Protein AF-A0A943G2M8-F1 (afdb_monomer)

pLDDT: mean 91.61, std 7.09, range [57.34, 98.44]

Solvent-accessible surface area (backbone atoms only — not comparable to full-atom values): 15478 Å² total; per-residue (Å²): 113,76,95,37,54,74,50,74,50,77,45,89,61,31,35,42,36,34,28,55,33,88,84,60,76,56,51,74,73,77,48,93,62,60,53,42,46,42,37,57,37,97,90,44,91,19,33,35,83,66,39,43,49,50,82,77,56,36,94,87,46,72,38,86,39,35,70,60,56,50,50,52,52,49,41,68,74,52,38,56,53,74,59,52,53,53,41,30,57,67,42,75,48,86,89,56,40,45,42,77,41,83,87,81,59,31,35,32,40,80,89,78,45,75,43,48,68,69,51,68,77,72,55,82,56,56,60,82,74,48,68,90,56,53,67,69,58,52,44,48,50,36,59,76,57,19,82,60,42,44,60,44,80,48,72,41,72,50,97,49,94,82,44,64,48,59,34,42,36,37,36,39,53,67,47,34,39,74,64,75,39,84,73,65,91,60,42,70,67,53,49,55,56,51,45,60,58,52,48,50,44,45,34,28,50,78,65,53,52,20,25,25,40,42,34,27,33,65,43,79,48,72,51,78,60,92,50,91,91,50,77,69,43,80,47,77,49,76,42,80,76,50,70,54,68,76,36,73,58,54,72,68,60,51,51,52,51,50,31,62,76,70,70,59,65,131

Foldseek 3Di:
DVVFWPDWDDFPQKIKTKGQDPPAAFCLQPPLALWFWWFDDLVAQWTDQSGRVCVQQNPPDGGRDHLLRSLLSCCVVQFDQVVVLVCQCVCVDPLFHWDADPVVCWIDTNVPDTHHPVCSVVDRCSCVSCVPPDPVVSQVCCCVGRPQKHKDKDWAAEPDPSRIIIIMIMHGNVSNCVRPHVDDPPSNVVSVVSVVVSVLLSNCNSRSVWMKMWMWGKDKDWADDPDPVDDIDIDIDIHTDDIDTGHSDDPVVVVVVVCVVVVGDD

Structure (mmCIF, N/CA/C/O backbone):
data_AF-A0A943G2M8-F1
#
_entry.id   AF-A0A943G2M8-F1
#
loop_
_atom_site.group_PDB
_atom_site.id
_atom_site.type_symbol
_atom_site.label_atom_id
_atom_site.label_alt_id
_atom_site.label_comp_id
_atom_site.label_asym_id
_atom_site.label_entity_id
_atom_site.label_seq_id
_atom_site.pdbx_PDB_ins_code
_atom_site.Cartn_x
_atom_site.Cartn_y
_atom_site.Cartn_z
_atom_site.occupancy
_atom_site.B_iso_or_equiv
_atom_site.auth_seq_id
_atom_site.auth_comp_id
_atom_site.auth_asym_id
_atom_site.auth_atom_id
_atom_site.pdbx_PDB_model_num
ATOM 1 N N . MET A 1 1 ? -16.604 -14.404 22.488 1.00 59.00 1 MET A N 1
ATOM 2 C CA . MET A 1 1 ? -16.476 -12.937 22.628 1.00 59.00 1 MET A CA 1
ATOM 3 C C . MET A 1 1 ? -15.426 -12.595 23.682 1.00 59.00 1 MET A C 1
ATOM 5 O O . MET A 1 1 ? -14.579 -11.769 23.391 1.00 59.00 1 MET A O 1
ATOM 9 N N . GLU A 1 2 ? -15.402 -13.269 24.843 1.00 65.44 2 GLU A N 1
ATOM 10 C CA . GLU A 1 2 ? -14.334 -13.090 25.852 1.00 65.44 2 GLU A CA 1
ATOM 11 C C . GLU A 1 2 ? -12.919 -13.375 25.321 1.00 65.44 2 GLU A C 1
ATOM 13 O O . GLU A 1 2 ? -12.017 -12.600 25.608 1.00 65.44 2 GLU A O 1
ATOM 18 N N . ASP A 1 3 ? -12.737 -14.380 24.454 1.00 75.00 3 ASP A N 1
ATOM 19 C CA . ASP A 1 3 ? -11.420 -14.728 23.877 1.00 75.00 3 ASP A CA 1
ATOM 20 C C . ASP A 1 3 ? -10.794 -13.644 22.976 1.00 75.00 3 ASP A C 1
ATOM 22 O O . ASP A 1 3 ? -9.655 -13.785 22.542 1.00 75.00 3 ASP A O 1
ATOM 26 N N . ARG A 1 4 ? -11.537 -12.576 22.657 1.00 87.19 4 ARG A N 1
ATOM 27 C CA . ARG A 1 4 ? -11.079 -11.447 21.827 1.00 87.19 4 ARG A CA 1
ATOM 28 C C . ARG A 1 4 ? -10.995 -10.138 22.604 1.00 87.19 4 ARG A C 1
ATOM 30 O O . ARG A 1 4 ? -10.736 -9.102 22.003 1.00 87.19 4 ARG A O 1
ATOM 37 N N . LEU A 1 5 ? -11.282 -10.162 23.905 1.00 94.81 5 LEU A N 1
ATOM 38 C CA . LEU A 1 5 ? -11.251 -8.975 24.747 1.00 94.81 5 LEU A CA 1
ATOM 39 C C . LEU A 1 5 ? -9.801 -8.513 24.913 1.00 94.81 5 LEU A C 1
ATOM 41 O O . LEU A 1 5 ? -8.971 -9.240 25.451 1.00 94.81 5 LEU A O 1
ATOM 45 N N . ILE A 1 6 ? -9.524 -7.288 24.482 1.00 94.56 6 ILE A N 1
ATOM 46 C CA . ILE A 1 6 ? -8.224 -6.636 24.641 1.00 94.56 6 ILE A CA 1
ATOM 47 C C . ILE A 1 6 ? -8.142 -6.021 26.035 1.00 94.56 6 ILE A C 1
ATOM 49 O O . ILE A 1 6 ? -7.222 -6.292 26.802 1.00 94.56 6 ILE A O 1
ATOM 53 N N . THR A 1 7 ? -9.119 -5.178 26.378 1.00 96.81 7 THR A N 1
ATOM 54 C CA . THR A 1 7 ? -9.129 -4.463 27.656 1.00 96.81 7 THR A CA 1
ATOM 55 C C . THR A 1 7 ? -10.535 -4.060 28.080 1.00 96.81 7 THR A C 1
ATOM 57 O O . THR A 1 7 ? -11.499 -4.118 27.315 1.00 96.81 7 THR A O 1
ATOM 60 N N . THR A 1 8 ? -10.655 -3.654 29.339 1.00 96.75 8 THR A N 1
ATOM 61 C CA . THR A 1 8 ? -11.875 -3.123 29.937 1.00 96.75 8 THR A CA 1
ATOM 62 C C . THR A 1 8 ? -11.531 -1.906 30.792 1.00 96.75 8 THR A C 1
ATOM 64 O O . THR A 1 8 ? -10.714 -2.010 31.705 1.00 96.75 8 THR A O 1
ATOM 67 N N . LYS A 1 9 ? -12.174 -0.763 30.528 1.00 95.88 9 LYS A N 1
ATOM 68 C CA . LYS A 1 9 ? -12.037 0.478 31.307 1.00 95.88 9 LYS A CA 1
ATOM 69 C C . LYS A 1 9 ? -13.379 0.851 31.929 1.00 95.88 9 LYS A C 1
ATOM 71 O O . LYS A 1 9 ? -14.349 1.099 31.218 1.00 95.88 9 LYS A O 1
ATOM 76 N N . GLU A 1 10 ? -13.439 0.912 33.254 1.00 95.25 10 GLU A N 1
ATOM 77 C CA . GLU A 1 10 ? -14.607 1.424 33.978 1.00 95.25 10 GLU A CA 1
ATOM 78 C C . GLU A 1 10 ? -14.484 2.937 34.195 1.00 95.25 10 GLU A C 1
ATOM 80 O O . GLU A 1 10 ? -13.421 3.435 34.563 1.00 95.25 10 GLU A O 1
ATOM 85 N N . VAL A 1 11 ? -15.575 3.669 33.955 1.00 93.19 11 VAL A N 1
ATOM 86 C CA . VAL A 1 11 ? -15.667 5.129 34.102 1.00 93.19 11 VAL A CA 1
ATOM 87 C C . VAL A 1 11 ? -17.012 5.475 34.749 1.00 93.19 11 VAL A C 1
ATOM 89 O O . VAL A 1 11 ? -18.058 5.543 34.097 1.00 93.19 11 VAL A O 1
ATOM 92 N N . GLY A 1 12 ? -17.004 5.657 36.071 1.00 91.06 12 GLY A N 1
ATOM 93 C CA . GLY A 1 12 ? -18.214 5.894 36.861 1.00 91.06 12 GLY A CA 1
ATOM 94 C C . GLY A 1 12 ? -19.218 4.738 36.755 1.00 91.06 12 GLY A C 1
ATOM 95 O O . GLY A 1 12 ? -18.939 3.622 37.177 1.00 91.06 12 GLY A O 1
ATOM 96 N N . ASN A 1 13 ? -20.399 5.011 36.190 1.00 93.94 13 ASN A N 1
ATOM 97 C CA . ASN A 1 13 ? -21.442 4.001 35.947 1.00 93.94 13 ASN A CA 1
ATOM 98 C C . ASN A 1 13 ? -21.356 3.369 34.552 1.00 93.94 13 ASN A C 1
ATOM 100 O O . ASN A 1 13 ? -22.319 2.742 34.117 1.00 93.94 13 ASN A O 1
ATOM 104 N N . TYR A 1 14 ? -20.252 3.566 33.838 1.00 96.00 14 TYR A N 1
ATOM 105 C CA . TYR A 1 14 ? -20.030 3.008 32.512 1.00 96.00 14 TYR A CA 1
ATOM 106 C C . TYR A 1 14 ? -18.821 2.087 32.506 1.00 96.00 14 TYR A C 1
ATOM 108 O O . TYR A 1 14 ? -17.917 2.213 33.332 1.00 96.00 14 TYR A O 1
ATOM 116 N N . ARG A 1 15 ? -18.802 1.179 31.538 1.00 96.06 15 ARG A N 1
ATOM 117 C CA . ARG A 1 15 ? -17.677 0.299 31.265 1.00 96.06 15 ARG A CA 1
ATOM 118 C C . ARG A 1 15 ? -17.491 0.175 29.763 1.00 96.06 15 ARG A C 1
ATOM 120 O O . ARG A 1 15 ? -18.428 -0.164 29.051 1.00 96.06 15 ARG A O 1
ATOM 127 N N . ILE A 1 16 ? -16.285 0.462 29.301 1.00 97.44 16 ILE A N 1
ATOM 128 C CA . ILE A 1 16 ? -15.865 0.315 27.912 1.00 97.44 16 ILE A CA 1
ATOM 129 C C . ILE A 1 16 ? -15.106 -1.001 27.814 1.00 97.44 16 ILE A C 1
ATOM 131 O O . ILE A 1 16 ? -14.137 -1.204 28.545 1.00 97.44 16 ILE A O 1
ATOM 135 N N . LYS A 1 17 ? -15.525 -1.883 26.915 1.00 97.62 17 LYS A N 1
ATOM 136 C CA . LYS A 1 17 ? -14.791 -3.098 26.555 1.00 97.62 17 LYS A CA 1
ATOM 137 C C . LYS A 1 17 ? -14.286 -2.963 25.130 1.00 97.62 17 LYS A C 1
ATOM 139 O O . LYS A 1 17 ? -15.075 -2.622 2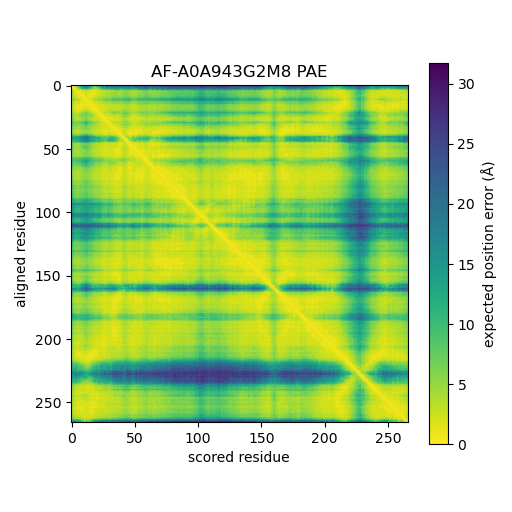4.254 1.00 97.62 17 LYS A O 1
ATOM 144 N N . ILE A 1 18 ? -13.003 -3.235 24.912 1.00 97.75 18 ILE A N 1
ATOM 145 C CA . ILE A 1 18 ? -12.376 -3.207 23.586 1.00 97.75 18 ILE A CA 1
ATOM 146 C C . ILE A 1 18 ? -12.058 -4.637 23.161 1.00 97.75 18 ILE A C 1
ATOM 148 O O . ILE A 1 18 ? -11.539 -5.417 23.961 1.00 97.75 18 ILE A O 1
ATOM 152 N N . TYR A 1 19 ? -12.353 -4.968 21.910 1.00 96.44 19 TYR A N 1
ATOM 153 C CA . TYR A 1 19 ? -12.197 -6.297 21.331 1.00 96.44 19 TYR A CA 1
ATOM 154 C C . TYR A 1 19 ? -11.413 -6.237 20.023 1.00 96.44 19 TYR A C 1
ATOM 156 O O . TYR A 1 19 ? -11.516 -5.247 19.304 1.00 96.44 19 TYR A O 1
ATOM 164 N N . TYR A 1 20 ? -10.706 -7.317 19.684 1.00 94.75 20 TYR A N 1
ATOM 165 C CA . TYR A 1 20 ? -10.225 -7.532 18.318 1.00 94.75 20 TYR A CA 1
ATOM 166 C C . TYR A 1 20 ? -11.398 -7.796 17.370 1.00 94.75 20 TYR A C 1
ATOM 168 O O . TYR A 1 20 ? -12.260 -8.642 17.648 1.00 94.75 20 TYR A O 1
ATOM 176 N N . ASP A 1 21 ? -11.386 -7.107 16.238 1.00 93.12 21 ASP A N 1
ATOM 177 C CA . ASP A 1 21 ? -12.331 -7.262 15.145 1.00 93.12 21 ASP A CA 1
ATOM 178 C C . ASP A 1 21 ? -11.739 -8.140 14.037 1.00 93.12 21 ASP A C 1
ATOM 180 O O . ASP A 1 21 ? -10.891 -7.726 13.245 1.00 93.12 21 ASP A O 1
ATOM 184 N N . THR A 1 22 ? -12.195 -9.390 13.995 1.00 87.00 22 THR A N 1
ATOM 185 C CA . THR A 1 22 ? -11.713 -10.385 13.028 1.00 87.00 22 THR A CA 1
ATOM 186 C C . THR A 1 22 ? -12.454 -10.360 11.704 1.00 87.00 22 THR A C 1
ATOM 188 O O . THR A 1 22 ? -12.049 -11.073 10.790 1.00 87.00 22 THR A O 1
ATOM 191 N N . ASP A 1 23 ? -13.561 -9.624 11.628 1.00 88.81 23 ASP A N 1
ATOM 192 C CA . ASP A 1 23 ? -14.459 -9.639 10.473 1.00 88.81 23 ASP A CA 1
ATOM 193 C C . ASP A 1 23 ? -14.335 -8.330 9.669 1.00 88.81 23 ASP A C 1
ATOM 195 O O . ASP A 1 23 ? -15.129 -8.070 8.763 1.00 88.81 23 ASP A O 1
ATOM 199 N N . SER A 1 24 ? -13.303 -7.539 9.984 1.00 90.25 24 SER A N 1
ATOM 200 C CA . SER A 1 24 ? -12.987 -6.265 9.351 1.00 90.25 24 SER A CA 1
ATOM 201 C C . SER A 1 24 ? -12.534 -6.411 7.899 1.00 90.25 24 SER A C 1
ATOM 203 O O . SER A 1 24 ? -11.855 -7.365 7.495 1.00 90.25 24 SER A O 1
ATOM 205 N N . ILE A 1 25 ? -12.904 -5.425 7.084 1.00 90.81 25 ILE A N 1
ATOM 206 C CA . ILE A 1 25 ? -12.633 -5.417 5.641 1.00 90.81 25 ILE A CA 1
ATOM 207 C C . ILE A 1 25 ? -11.250 -4.810 5.369 1.00 90.81 25 ILE A C 1
ATOM 209 O O . ILE A 1 25 ? -10.781 -3.932 6.089 1.00 90.81 25 ILE A O 1
ATOM 213 N N . CYS A 1 26 ? -10.567 -5.251 4.312 1.00 92.56 26 CYS A N 1
ATOM 214 C CA . CYS A 1 26 ? -9.305 -4.630 3.923 1.00 92.56 26 CYS A CA 1
ATOM 215 C C . CYS A 1 26 ? -9.523 -3.145 3.547 1.00 92.56 26 CYS A C 1
ATOM 217 O O . CYS A 1 26 ? -10.427 -2.849 2.752 1.00 92.56 26 CYS A O 1
ATOM 219 N N . PRO A 1 27 ? -8.693 -2.200 4.036 1.00 93.44 27 PRO A N 1
ATOM 220 C CA . PRO A 1 27 ? -8.793 -0.793 3.642 1.00 93.44 27 PRO A CA 1
ATOM 221 C C . PRO A 1 27 ? -8.711 -0.587 2.123 1.00 93.44 27 PRO A C 1
ATOM 223 O O . PRO A 1 27 ? -9.463 0.210 1.573 1.00 93.44 27 PRO A O 1
ATOM 226 N N . CYS A 1 28 ? -7.892 -1.373 1.414 1.00 93.38 28 CYS A N 1
ATOM 227 C CA . CYS A 1 28 ? -7.793 -1.318 -0.051 1.00 93.38 28 CYS A CA 1
ATOM 228 C C . CYS A 1 28 ? -9.113 -1.643 -0.778 1.00 93.38 28 CYS A C 1
ATOM 230 O O . CYS A 1 28 ? -9.313 -1.198 -1.904 1.00 93.38 28 CYS A O 1
ATOM 232 N N . GLU A 1 29 ? -10.028 -2.398 -0.162 1.00 91.25 29 GLU A N 1
ATOM 233 C CA . GLU A 1 29 ? -11.308 -2.763 -0.788 1.00 91.25 29 GLU A CA 1
ATOM 234 C C . GLU A 1 29 ? -12.446 -1.790 -0.468 1.00 91.25 29 GLU A C 1
ATOM 236 O O . GLU A 1 29 ? -13.428 -1.725 -1.211 1.00 91.25 29 GLU A O 1
ATOM 241 N N . SER A 1 30 ? -12.347 -1.067 0.648 1.00 88.12 30 SER A N 1
ATOM 242 C CA . SER A 1 30 ? -13.476 -0.324 1.218 1.00 88.12 30 SER A CA 1
ATOM 243 C C . SER A 1 30 ? -13.226 1.170 1.403 1.00 88.12 30 SER A C 1
ATOM 245 O O . SER A 1 30 ? -14.190 1.908 1.615 1.00 88.12 30 SER A O 1
ATOM 247 N N . TRP A 1 31 ? -11.975 1.631 1.342 1.00 91.81 31 TRP A N 1
ATOM 248 C CA . TRP A 1 31 ? -11.609 3.024 1.591 1.00 91.81 31 TRP A CA 1
ATOM 249 C C . TRP A 1 31 ? -11.143 3.725 0.312 1.00 91.81 31 TRP A C 1
ATOM 251 O O . TRP A 1 31 ? -10.582 3.117 -0.601 1.00 91.81 31 TRP A O 1
ATOM 261 N N . ASP A 1 32 ? -11.336 5.043 0.266 1.00 92.00 32 ASP A N 1
ATOM 262 C CA . ASP A 1 32 ? -10.870 5.906 -0.822 1.00 92.00 32 ASP A CA 1
ATOM 263 C C . ASP A 1 32 ? -9.367 6.218 -0.677 1.00 92.00 32 ASP A C 1
ATOM 265 O O . ASP A 1 32 ? -8.964 7.361 -0.458 1.00 92.00 32 ASP A O 1
ATOM 269 N N . MET A 1 33 ? -8.528 5.185 -0.797 1.00 95.25 33 MET A N 1
ATOM 270 C CA . MET A 1 33 ? -7.071 5.293 -0.658 1.00 95.25 33 MET A CA 1
ATOM 271 C C . MET A 1 33 ? -6.468 6.167 -1.772 1.00 95.25 33 MET A C 1
ATOM 273 O O . MET A 1 33 ? -6.768 6.007 -2.962 1.00 95.25 33 MET A O 1
ATOM 277 N N . ALA A 1 34 ? -5.580 7.087 -1.412 1.00 96.62 34 ALA A N 1
ATOM 278 C CA . ALA A 1 34 ? -4.879 7.981 -2.321 1.00 96.62 34 ALA A CA 1
ATOM 279 C C . ALA A 1 34 ? -3.927 7.217 -3.249 1.00 96.62 34 ALA A C 1
ATOM 281 O O . ALA A 1 34 ? -3.867 7.504 -4.453 1.00 96.62 34 ALA A O 1
ATOM 282 N N . ALA A 1 35 ? -3.198 6.236 -2.718 1.00 97.62 35 ALA A N 1
ATOM 283 C CA . ALA A 1 35 ? -2.330 5.360 -3.493 1.00 97.62 35 ALA A CA 1
ATOM 284 C C . ALA A 1 35 ? -2.970 3.989 -3.754 1.00 97.62 35 ALA A C 1
ATOM 286 O O . ALA A 1 35 ? -4.041 3.668 -3.247 1.00 97.62 35 ALA A O 1
ATOM 287 N N . CYS A 1 36 ? -2.308 3.212 -4.605 1.00 97.94 36 CYS A N 1
ATOM 288 C CA . CYS A 1 36 ? -2.578 1.803 -4.837 1.00 97.94 36 CYS A CA 1
ATOM 289 C C . CYS A 1 36 ? -1.492 0.979 -4.144 1.00 97.94 36 CYS A C 1
ATOM 291 O O . CYS A 1 36 ? -0.306 1.302 -4.253 1.00 97.94 36 CYS A O 1
ATOM 293 N N . PHE A 1 37 ? -1.880 -0.109 -3.494 1.00 97.94 37 PHE A N 1
ATOM 294 C CA . PHE A 1 37 ? -1.013 -0.961 -2.696 1.00 97.94 37 PHE A CA 1
ATOM 295 C C . PHE A 1 37 ? -1.001 -2.374 -3.251 1.00 97.94 37 PHE A C 1
ATOM 297 O O . PHE A 1 37 ? -2.043 -2.990 -3.466 1.00 97.94 37 PHE A O 1
ATOM 304 N N . LEU A 1 38 ? 0.198 -2.907 -3.455 1.00 96.94 38 LEU A N 1
ATOM 305 C CA . LEU A 1 38 ? 0.430 -4.274 -3.896 1.00 96.94 38 LEU A CA 1
ATOM 306 C C . LEU A 1 38 ? 1.354 -4.964 -2.901 1.00 96.94 38 LEU A C 1
ATOM 308 O O . LEU A 1 38 ? 2.380 -4.405 -2.517 1.00 96.94 38 LEU A O 1
ATOM 312 N N . TRP A 1 39 ? 1.015 -6.186 -2.509 1.00 95.19 39 TRP A N 1
ATOM 313 C CA . TRP A 1 39 ? 1.876 -7.043 -1.701 1.00 95.19 39 TRP A CA 1
ATOM 314 C C . TRP A 1 39 ? 1.594 -8.508 -2.013 1.00 95.19 39 TRP A C 1
ATOM 316 O O . TRP A 1 39 ? 0.507 -8.865 -2.475 1.00 95.19 39 TRP A O 1
ATOM 326 N N . GLU A 1 40 ? 2.597 -9.352 -1.798 1.00 91.81 40 GLU A N 1
ATOM 327 C CA . GLU A 1 40 ? 2.487 -10.784 -2.068 1.00 91.81 40 GLU A CA 1
ATOM 328 C C . GLU A 1 40 ? 1.874 -11.535 -0.891 1.00 91.81 40 GLU A C 1
ATOM 330 O O . GLU A 1 40 ? 1.891 -11.104 0.266 1.00 91.81 40 GLU A O 1
ATOM 335 N N . CYS A 1 41 ? 1.324 -12.702 -1.202 1.00 77.94 41 CYS A N 1
ATOM 336 C CA . CYS A 1 41 ? 0.943 -13.672 -0.200 1.00 77.94 41 CYS A CA 1
ATOM 337 C C . CYS A 1 41 ? 2.201 -14.265 0.444 1.00 77.94 41 CYS A C 1
ATOM 339 O O . CYS A 1 41 ? 3.079 -14.766 -0.248 1.00 77.94 41 CYS A O 1
ATOM 341 N N . ILE A 1 42 ? 2.268 -14.280 1.778 1.00 71.75 42 ILE A N 1
ATOM 342 C CA . ILE A 1 42 ? 3.432 -14.794 2.526 1.00 71.75 42 ILE A CA 1
ATOM 343 C C . ILE A 1 42 ? 3.797 -16.230 2.097 1.00 71.75 42 ILE A C 1
ATOM 345 O O . ILE A 1 42 ? 4.965 -16.609 2.083 1.00 71.75 42 ILE A O 1
ATOM 349 N N . TYR A 1 43 ? 2.799 -17.026 1.701 1.00 72.69 43 TYR A N 1
ATOM 350 C CA . TYR A 1 43 ? 2.966 -18.443 1.374 1.00 72.69 43 TYR A CA 1
ATOM 351 C C . TYR A 1 43 ? 2.969 -18.756 -0.126 1.00 72.69 43 TYR A C 1
ATOM 353 O O . TYR A 1 43 ? 3.157 -19.915 -0.497 1.00 72.69 43 TYR A O 1
ATOM 361 N N . LEU A 1 44 ? 2.725 -17.770 -0.995 1.00 78.94 44 LEU A N 1
ATOM 362 C CA . LEU A 1 44 ? 2.629 -17.974 -2.440 1.00 78.94 44 LEU A CA 1
ATOM 363 C C . LEU A 1 44 ? 3.235 -16.776 -3.180 1.00 78.94 44 LEU A C 1
ATOM 365 O O . LEU A 1 44 ? 2.859 -15.651 -2.869 1.00 78.94 44 LEU A O 1
ATOM 369 N N . PRO A 1 45 ? 4.081 -16.987 -4.206 1.00 80.56 45 PRO A N 1
ATOM 370 C CA . PRO A 1 45 ? 4.702 -15.910 -4.982 1.00 80.56 45 PRO A CA 1
ATOM 371 C C . PRO A 1 45 ? 3.691 -15.278 -5.955 1.00 80.56 45 PRO A C 1
ATOM 373 O O . PRO A 1 45 ? 3.812 -15.386 -7.173 1.00 80.56 45 PRO A O 1
ATOM 376 N N . ARG A 1 46 ? 2.621 -14.706 -5.404 1.00 91.75 46 ARG A N 1
ATOM 377 C CA . ARG A 1 46 ? 1.545 -14.026 -6.116 1.00 91.75 46 ARG A CA 1
ATOM 378 C C . ARG A 1 46 ? 0.976 -12.905 -5.254 1.00 91.75 46 ARG A C 1
ATOM 380 O O . ARG A 1 46 ? 1.025 -12.991 -4.025 1.00 91.75 46 ARG A O 1
ATOM 387 N N . LEU A 1 47 ? 0.400 -11.898 -5.892 1.00 94.38 47 LEU A N 1
ATOM 388 C CA . LEU A 1 47 ? -0.271 -10.788 -5.233 1.00 94.38 47 LEU A CA 1
ATOM 389 C C . LEU A 1 47 ? -1.469 -11.264 -4.403 1.00 94.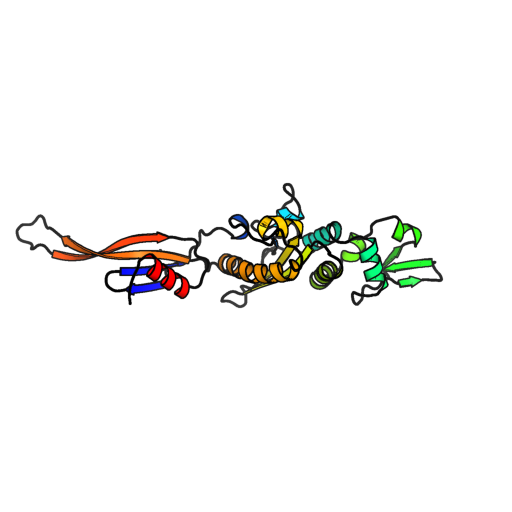38 47 LEU A C 1
ATOM 391 O O . LEU A 1 47 ? -2.091 -12.293 -4.675 1.00 94.38 47 LEU A O 1
ATOM 395 N N . GLN A 1 48 ? -1.775 -10.505 -3.359 1.00 92.81 48 GLN A N 1
ATOM 396 C CA . GLN A 1 48 ? -2.936 -10.743 -2.510 1.00 92.81 48 GLN A CA 1
ATOM 397 C C . GLN A 1 48 ? -4.232 -10.371 -3.228 1.00 92.81 48 GLN A C 1
ATOM 399 O O . GLN A 1 48 ? -4.293 -9.391 -3.965 1.00 92.81 48 GLN A O 1
ATOM 404 N N . ASP A 1 49 ? -5.292 -11.145 -2.997 1.00 91.56 49 ASP A N 1
ATOM 405 C CA . ASP A 1 49 ? -6.562 -10.964 -3.716 1.00 91.56 49 ASP A CA 1
ATOM 406 C C . ASP A 1 49 ? -7.219 -9.606 -3.426 1.00 91.56 49 ASP A C 1
ATOM 408 O O . ASP A 1 49 ? -7.865 -9.041 -4.312 1.00 91.56 49 ASP A O 1
ATOM 412 N N . VAL A 1 50 ? -7.004 -9.089 -2.213 1.00 92.75 50 VAL A N 1
ATOM 413 C CA . VAL A 1 50 ? -7.575 -7.840 -1.682 1.00 92.75 50 VAL A CA 1
ATOM 414 C C . VAL A 1 50 ? -6.738 -6.591 -1.993 1.00 92.75 50 VAL A C 1
ATOM 416 O O . VAL A 1 50 ? -7.132 -5.488 -1.628 1.00 92.75 50 VAL A O 1
ATOM 419 N N . CYS A 1 51 ? -5.569 -6.740 -2.628 1.00 94.12 51 CYS A N 1
ATOM 420 C CA . CYS A 1 51 ? -4.715 -5.606 -2.987 1.00 94.12 51 CYS A CA 1
ATOM 421 C C . CYS A 1 51 ? -5.147 -4.959 -4.318 1.00 94.12 51 CYS A C 1
ATOM 423 O O . CYS A 1 51 ? -5.964 -5.497 -5.067 1.00 94.12 51 CYS A O 1
ATOM 425 N N . ASP A 1 52 ? -4.526 -3.838 -4.687 1.00 96.25 52 ASP A N 1
ATOM 426 C CA . ASP A 1 52 ? -4.901 -3.030 -5.858 1.00 96.25 52 ASP A CA 1
ATOM 427 C C . ASP A 1 52 ? -4.390 -3.582 -7.206 1.00 96.25 52 ASP A C 1
ATOM 429 O O . ASP A 1 52 ? -4.132 -2.833 -8.150 1.00 96.25 52 ASP A O 1
ATOM 433 N N . TRP A 1 53 ? -4.231 -4.903 -7.351 1.00 96.06 53 TRP A N 1
ATOM 434 C CA . TRP A 1 53 ? -3.662 -5.518 -8.565 1.00 96.06 53 TRP A CA 1
ATOM 435 C C . TRP A 1 53 ? -4.463 -5.175 -9.834 1.00 96.06 53 TRP A C 1
ATOM 437 O O . TRP A 1 53 ? -3.906 -5.101 -10.933 1.00 96.06 53 TRP A O 1
ATOM 447 N N . ARG A 1 54 ? -5.766 -4.897 -9.695 1.00 95.62 54 ARG A N 1
ATOM 448 C CA . ARG A 1 54 ? -6.652 -4.471 -10.793 1.00 95.62 54 ARG A CA 1
ATOM 449 C C . ARG A 1 54 ? -6.238 -3.145 -11.419 1.00 95.62 54 ARG A C 1
ATOM 451 O O . ARG A 1 54 ? -6.513 -2.938 -12.597 1.00 95.62 54 ARG A O 1
ATOM 458 N N . GLU A 1 55 ? -5.577 -2.276 -10.664 1.00 95.88 55 GLU A N 1
ATOM 459 C CA . GLU A 1 55 ? -5.090 -0.987 -11.162 1.00 95.88 55 GLU A CA 1
ATOM 460 C C . GLU A 1 55 ? -3.895 -1.163 -12.115 1.00 95.88 55 GLU A C 1
ATOM 462 O O . GLU A 1 55 ? -3.619 -0.274 -12.912 1.00 95.88 55 GLU A O 1
ATOM 467 N N . VAL A 1 56 ? -3.225 -2.32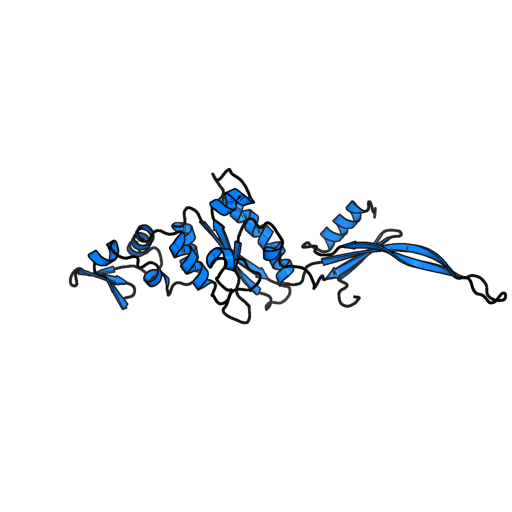4 -12.086 1.00 97.00 56 VAL A N 1
ATOM 468 C CA . VAL A 1 56 ? -2.088 -2.655 -12.964 1.00 97.00 56 VAL A CA 1
ATOM 469 C C . VAL A 1 56 ? -2.489 -3.610 -14.091 1.00 97.00 56 VAL A C 1
ATOM 471 O O . VAL A 1 56 ? -2.129 -3.415 -15.252 1.00 97.00 56 VAL A O 1
ATOM 474 N N . PHE A 1 57 ? -3.255 -4.655 -13.769 1.00 96.50 57 PHE A N 1
ATOM 475 C CA . PHE A 1 57 ? -3.617 -5.713 -14.724 1.00 96.50 57 PHE A CA 1
ATOM 476 C C . PHE A 1 57 ? -5.018 -5.540 -15.328 1.00 96.50 57 PHE A C 1
ATOM 478 O O . PHE A 1 57 ? -5.432 -6.301 -16.206 1.00 96.50 57 PHE A O 1
ATOM 485 N N . GLY A 1 58 ? -5.746 -4.510 -14.898 1.00 93.62 58 GLY A N 1
ATOM 486 C CA . GLY A 1 58 ? -7.073 -4.171 -15.388 1.00 93.62 58 GLY A CA 1
ATOM 487 C C . GLY A 1 58 ? -8.184 -5.080 -14.859 1.00 93.62 58 GLY A C 1
ATOM 488 O O . GLY A 1 58 ? -7.974 -6.079 -14.174 1.00 93.62 58 GLY A O 1
ATOM 489 N N . LYS A 1 59 ? -9.421 -4.739 -15.239 1.00 90.25 59 LYS A N 1
ATOM 490 C CA . LYS A 1 59 ? -10.657 -5.402 -14.781 1.00 90.25 59 LYS A CA 1
ATOM 491 C C . LYS A 1 59 ? -10.705 -6.915 -15.045 1.00 90.25 59 LYS A C 1
ATOM 493 O O . LYS A 1 59 ? -11.382 -7.630 -14.313 1.00 90.25 59 LYS A O 1
ATOM 498 N N . TYR A 1 60 ? -10.057 -7.375 -16.114 1.00 89.25 60 TYR A N 1
ATOM 499 C CA . TYR A 1 60 ? -10.048 -8.784 -16.528 1.00 89.25 60 TYR A CA 1
ATOM 500 C C . TYR A 1 60 ? -8.750 -9.513 -16.158 1.00 89.25 60 TYR A C 1
ATOM 502 O O . TYR A 1 60 ? -8.575 -10.658 -16.571 1.00 89.25 60 TYR A O 1
ATOM 510 N N . GLY A 1 61 ? -7.844 -8.853 -15.430 1.00 89.94 61 GLY A N 1
ATOM 511 C CA . GLY A 1 61 ? -6.666 -9.493 -14.856 1.00 89.94 61 GLY A CA 1
ATOM 512 C C . GLY A 1 61 ? -7.016 -10.362 -13.648 1.00 89.94 61 GLY A C 1
ATOM 513 O O . GLY A 1 61 ? -8.186 -10.514 -13.282 1.00 89.94 61 GLY A O 1
ATOM 514 N N . ASP A 1 62 ? -5.986 -10.894 -12.998 1.00 92.00 62 ASP A N 1
ATOM 515 C CA . ASP A 1 62 ? -6.108 -11.598 -11.724 1.00 92.00 62 ASP A CA 1
ATOM 516 C C . ASP A 1 62 ? -4.889 -11.351 -10.819 1.00 92.00 62 ASP A C 1
ATOM 518 O O . ASP A 1 62 ? -3.950 -10.652 -11.193 1.00 92.00 62 ASP A O 1
ATOM 522 N N . SER A 1 63 ? -4.923 -11.897 -9.605 1.00 91.19 63 SER A N 1
ATOM 523 C CA . SER A 1 63 ? -3.882 -11.756 -8.582 1.00 91.19 63 SER A CA 1
ATOM 524 C C . SER A 1 63 ? -2.709 -12.734 -8.745 1.00 91.19 63 SER A C 1
ATOM 526 O O . SER A 1 63 ? -1.782 -12.719 -7.940 1.00 91.19 63 SER A O 1
ATOM 528 N N . ARG A 1 64 ? -2.689 -13.600 -9.772 1.00 93.44 64 ARG A N 1
ATOM 529 C CA . ARG A 1 64 ? -1.658 -14.647 -9.970 1.00 93.44 64 ARG A CA 1
ATOM 530 C C . ARG A 1 64 ? -0.354 -14.115 -10.576 1.00 93.44 64 ARG A C 1
ATOM 532 O O . ARG A 1 64 ? 0.406 -14.881 -11.163 1.00 93.44 64 ARG A O 1
ATOM 539 N N . HIS A 1 65 ? -0.110 -12.824 -10.420 1.00 94.12 65 HIS A N 1
ATOM 540 C CA . HIS A 1 65 ? 1.113 -12.129 -10.797 1.00 94.12 65 HIS A CA 1
ATOM 541 C C . HIS A 1 65 ? 1.969 -11.877 -9.561 1.00 94.12 65 HIS A C 1
ATOM 543 O O . HIS A 1 65 ? 1.437 -11.782 -8.461 1.00 94.12 65 HIS A O 1
ATOM 549 N N . SER A 1 66 ? 3.277 -11.762 -9.735 1.00 94.50 66 SER A N 1
ATOM 550 C CA . SER A 1 66 ? 4.209 -11.333 -8.688 1.00 94.50 66 SER A CA 1
ATOM 551 C C . SER A 1 66 ? 4.277 -9.804 -8.575 1.00 94.50 66 SER A C 1
ATOM 553 O O . SER A 1 66 ? 3.779 -9.068 -9.435 1.00 94.50 66 SER A O 1
ATOM 555 N N . LEU A 1 67 ? 4.953 -9.301 -7.538 1.00 95.12 67 LEU A N 1
ATOM 556 C CA . LEU A 1 67 ? 5.322 -7.881 -7.459 1.00 95.12 67 LEU A CA 1
ATOM 557 C C . LEU A 1 67 ? 6.223 -7.453 -8.624 1.00 95.12 67 LEU A C 1
ATOM 559 O O . LEU A 1 67 ? 6.067 -6.349 -9.145 1.00 95.12 67 LEU A O 1
ATOM 563 N N . ILE A 1 68 ? 7.130 -8.332 -9.059 1.00 95.56 68 ILE A N 1
ATOM 564 C CA . ILE A 1 68 ? 8.016 -8.081 -10.202 1.00 95.56 68 ILE A CA 1
ATOM 565 C C . ILE A 1 68 ? 7.196 -7.918 -11.486 1.00 95.56 68 ILE A C 1
ATOM 567 O O . ILE A 1 68 ? 7.407 -6.957 -12.223 1.00 95.56 68 ILE A O 1
ATOM 571 N N . ASP A 1 69 ? 6.203 -8.781 -11.722 1.00 95.88 69 ASP A N 1
ATOM 572 C CA . ASP A 1 69 ? 5.314 -8.662 -12.886 1.00 95.88 69 ASP A CA 1
ATOM 573 C C . ASP A 1 69 ? 4.579 -7.315 -12.903 1.00 95.88 69 ASP A C 1
ATOM 575 O O . ASP A 1 69 ? 4.444 -6.682 -13.956 1.00 95.88 69 ASP A O 1
ATOM 579 N N . ALA A 1 70 ? 4.130 -6.851 -11.733 1.00 97.12 70 ALA A N 1
ATOM 580 C CA . ALA A 1 70 ? 3.476 -5.555 -11.605 1.00 97.12 70 ALA A CA 1
ATOM 581 C C . ALA A 1 70 ? 4.443 -4.402 -11.910 1.00 97.12 70 ALA A C 1
ATOM 583 O O . ALA A 1 70 ? 4.098 -3.493 -12.664 1.00 97.12 70 ALA A O 1
ATOM 584 N N . LEU A 1 71 ? 5.673 -4.453 -11.394 1.00 98.06 71 LEU A N 1
ATOM 585 C CA . LEU A 1 71 ? 6.705 -3.455 -11.684 1.00 98.06 71 LEU A CA 1
ATOM 586 C C . LEU A 1 71 ? 7.087 -3.435 -13.170 1.00 98.06 71 LEU A C 1
ATOM 588 O O . LEU A 1 71 ? 7.183 -2.355 -13.755 1.00 98.06 71 LEU A O 1
ATOM 592 N N . HIS A 1 72 ? 7.228 -4.600 -13.811 1.00 97.81 72 HIS A N 1
ATOM 593 C CA . HIS A 1 72 ? 7.449 -4.697 -15.255 1.00 97.81 72 HIS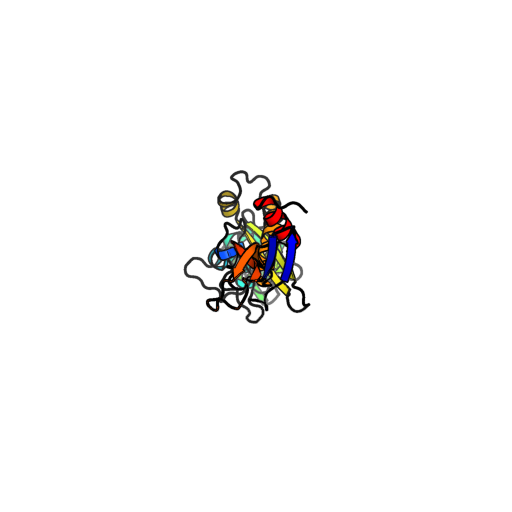 A CA 1
ATOM 594 C C . HIS A 1 72 ? 6.332 -4.010 -16.042 1.00 97.81 72 HIS A C 1
ATOM 596 O O . HIS A 1 72 ? 6.593 -3.222 -16.956 1.00 97.81 72 HIS A O 1
ATOM 602 N N . LYS A 1 73 ? 5.077 -4.269 -15.659 1.00 97.12 73 LYS A N 1
ATOM 603 C CA . LYS A 1 73 ? 3.903 -3.654 -16.278 1.00 97.12 73 LYS A CA 1
ATOM 604 C C . LYS A 1 73 ? 3.899 -2.135 -16.092 1.00 97.12 73 LYS A C 1
ATOM 606 O O . LYS A 1 73 ? 3.763 -1.416 -17.081 1.00 97.12 73 LYS A O 1
ATOM 611 N N . LEU A 1 74 ? 4.151 -1.641 -14.880 1.00 98.12 74 LEU A N 1
ATOM 612 C CA . LEU A 1 74 ? 4.245 -0.204 -14.601 1.00 98.12 74 LEU A CA 1
ATOM 613 C C . LEU A 1 74 ? 5.368 0.472 -15.404 1.00 98.12 74 LEU A C 1
ATOM 615 O O . LEU A 1 74 ? 5.160 1.553 -15.954 1.00 98.12 74 LEU A O 1
ATOM 619 N N . ILE A 1 75 ? 6.542 -0.154 -15.536 1.00 98.31 75 ILE A N 1
ATOM 620 C CA . ILE A 1 75 ? 7.630 0.388 -16.367 1.00 98.31 75 ILE A CA 1
ATOM 621 C C . ILE A 1 75 ? 7.194 0.466 -17.828 1.00 98.31 75 ILE A C 1
ATOM 623 O O . ILE A 1 75 ? 7.371 1.514 -18.447 1.00 98.31 75 ILE A O 1
ATOM 627 N N . SER A 1 76 ? 6.581 -0.596 -18.361 1.00 96.69 76 SER A N 1
ATOM 628 C CA . SER A 1 76 ? 6.112 -0.621 -19.754 1.00 96.69 76 SER A CA 1
ATOM 629 C C . SER A 1 76 ? 5.100 0.489 -20.073 1.00 96.69 76 SER A C 1
ATOM 631 O O . SER A 1 76 ? 5.018 0.945 -21.212 1.00 96.69 76 SER A O 1
ATOM 633 N N . GLU A 1 77 ? 4.346 0.951 -19.072 1.00 96.38 77 GLU A N 1
ATOM 634 C CA . GLU A 1 77 ? 3.313 1.975 -19.240 1.00 96.38 77 GLU A CA 1
ATOM 635 C C . GLU A 1 77 ? 3.825 3.397 -18.995 1.00 96.38 77 GLU A C 1
ATOM 637 O O . GLU A 1 77 ? 3.461 4.323 -19.724 1.00 96.38 77 GLU A O 1
ATOM 642 N N . TYR A 1 78 ? 4.682 3.588 -17.989 1.00 97.31 78 TYR A N 1
ATOM 643 C CA . TYR A 1 78 ? 5.073 4.918 -17.513 1.00 97.31 78 TYR A CA 1
ATOM 644 C C . TYR A 1 78 ? 6.499 5.332 -17.889 1.00 97.31 78 TYR A C 1
ATOM 646 O O . TYR A 1 78 ? 6.884 6.484 -17.656 1.00 97.31 78 TYR A O 1
ATOM 654 N N . VAL A 1 79 ? 7.281 4.443 -18.504 1.00 97.75 79 VAL A N 1
ATOM 655 C CA . VAL A 1 79 ? 8.649 4.722 -18.951 1.00 97.75 79 VAL A CA 1
ATOM 656 C C . VAL A 1 79 ? 8.752 4.532 -20.458 1.00 97.75 79 VAL A C 1
ATOM 658 O O . VAL A 1 79 ? 8.435 3.489 -21.014 1.00 97.75 79 VAL A O 1
ATOM 661 N N . LYS A 1 80 ? 9.252 5.557 -21.154 1.00 95.75 80 LYS A N 1
ATOM 662 C CA . LYS A 1 80 ? 9.482 5.465 -22.599 1.00 95.75 80 LYS A CA 1
ATOM 663 C C . LYS A 1 80 ? 10.722 4.627 -22.877 1.00 95.75 80 LYS A C 1
ATOM 665 O O . LYS A 1 80 ? 11.797 4.960 -22.372 1.00 95.75 80 LYS A O 1
ATOM 670 N N . TRP A 1 81 ? 10.615 3.673 -23.804 1.00 94.88 81 TRP A N 1
ATOM 671 C CA . TRP A 1 81 ? 11.742 2.848 -24.255 1.00 94.88 81 TRP A CA 1
ATOM 672 C C . TRP A 1 81 ? 13.009 3.661 -24.563 1.00 94.88 81 TRP A C 1
ATOM 674 O O . TRP A 1 81 ? 14.098 3.345 -24.096 1.00 94.88 81 TRP A O 1
ATOM 684 N N . LYS A 1 82 ? 12.885 4.783 -25.283 1.00 94.44 82 LYS A N 1
ATOM 685 C CA . LYS A 1 82 ? 14.030 5.652 -25.615 1.00 94.44 82 LYS A CA 1
ATOM 686 C C . LYS A 1 82 ? 14.771 6.178 -24.378 1.00 94.44 82 LYS A C 1
ATOM 688 O O . LYS A 1 82 ? 15.996 6.319 -24.411 1.00 94.44 82 LYS A O 1
ATOM 693 N N . ASP A 1 83 ? 14.040 6.523 -23.323 1.00 96.00 83 ASP A N 1
ATOM 694 C CA . ASP A 1 83 ? 14.620 7.051 -22.089 1.00 96.00 83 ASP A CA 1
ATOM 695 C C . ASP A 1 83 ? 15.281 5.917 -21.293 1.00 96.00 83 ASP A C 1
ATOM 697 O O . ASP A 1 83 ? 16.432 6.066 -20.875 1.00 96.00 83 ASP A O 1
ATOM 701 N N . LEU A 1 84 ? 14.620 4.756 -21.215 1.00 95.81 84 LEU A N 1
ATOM 702 C CA . LEU A 1 84 ? 15.155 3.533 -20.611 1.00 95.81 84 LEU A CA 1
ATOM 703 C C . LEU A 1 84 ? 16.444 3.065 -21.301 1.00 95.81 84 LEU A C 1
ATOM 705 O O . LEU A 1 84 ? 17.471 2.848 -20.661 1.00 95.81 84 LEU A O 1
ATOM 709 N N . LEU A 1 85 ? 16.453 3.020 -22.631 1.00 93.94 85 LEU A N 1
ATOM 710 C CA . LEU A 1 85 ? 17.628 2.668 -23.418 1.00 93.94 85 LEU A CA 1
ATOM 711 C C . LEU A 1 85 ? 18.827 3.577 -23.103 1.00 93.94 85 LEU A C 1
ATOM 713 O O . LEU A 1 85 ? 19.962 3.120 -22.943 1.00 93.94 85 LEU A O 1
ATOM 717 N N . ASN A 1 86 ? 18.590 4.888 -23.021 1.00 93.94 86 ASN A N 1
ATOM 718 C CA . ASN A 1 86 ? 19.633 5.848 -22.667 1.00 93.94 86 ASN A CA 1
ATOM 719 C C . ASN A 1 86 ? 20.111 5.674 -21.220 1.00 93.94 86 ASN A C 1
ATOM 721 O O . ASN A 1 86 ? 21.284 5.930 -20.938 1.00 93.94 86 ASN A O 1
ATOM 725 N N . TYR A 1 87 ? 19.230 5.245 -20.319 1.00 95.19 87 TYR A N 1
ATOM 726 C CA . TYR A 1 87 ? 19.548 4.935 -18.930 1.00 95.19 87 TYR A CA 1
ATOM 727 C C . TYR A 1 87 ? 20.548 3.769 -18.835 1.00 95.19 87 TYR A C 1
ATOM 729 O O . TYR A 1 87 ? 21.617 3.921 -18.235 1.00 95.19 87 TYR A O 1
ATOM 737 N N . PHE A 1 88 ? 20.297 2.669 -19.554 1.00 93.50 88 PHE A N 1
ATOM 738 C CA . PHE A 1 88 ? 21.210 1.519 -19.619 1.00 93.50 88 PHE A CA 1
ATOM 739 C C . PHE A 1 88 ? 22.527 1.813 -20.350 1.00 93.50 88 PHE A C 1
ATOM 741 O O . PHE A 1 88 ? 23.592 1.373 -19.911 1.00 93.50 88 PHE A O 1
ATOM 748 N N . LYS A 1 89 ? 22.513 2.622 -21.421 1.00 91.81 89 LYS A N 1
ATOM 749 C CA . LYS A 1 89 ? 23.750 3.080 -22.098 1.00 91.81 89 LYS A CA 1
ATOM 750 C C . LYS A 1 89 ? 24.674 3.865 -21.166 1.00 91.81 89 LYS A C 1
ATOM 752 O O . LYS A 1 89 ? 25.900 3.749 -21.253 1.00 91.81 89 LYS A O 1
ATOM 757 N N . LYS A 1 90 ? 24.090 4.660 -20.265 1.00 92.94 90 LYS A N 1
ATOM 758 C CA . LYS A 1 90 ? 24.824 5.421 -19.245 1.00 92.94 90 LYS A CA 1
ATOM 759 C C . LYS A 1 90 ? 25.339 4.548 -18.097 1.00 92.94 90 LYS A C 1
ATOM 761 O O . LYS A 1 90 ? 26.130 5.056 -17.311 1.00 92.94 90 LYS A O 1
ATOM 766 N N . GLY A 1 91 ? 24.933 3.277 -18.011 1.00 90.19 91 GLY A N 1
ATOM 767 C CA . GLY A 1 91 ? 25.319 2.378 -16.921 1.00 90.19 91 GLY A CA 1
ATOM 768 C C . GLY A 1 91 ? 24.804 2.861 -15.570 1.00 90.19 91 GLY A C 1
ATOM 769 O O . GLY A 1 91 ? 25.567 2.913 -14.615 1.00 90.19 91 GLY A O 1
ATOM 770 N N . LYS A 1 92 ? 23.546 3.316 -15.522 1.00 90.50 92 LYS A N 1
ATOM 771 C CA . LYS A 1 92 ? 22.933 3.839 -14.294 1.00 90.50 92 LYS A CA 1
ATOM 772 C C . LYS A 1 92 ? 22.568 2.760 -13.274 1.00 90.50 92 LYS A C 1
ATOM 774 O O . LYS A 1 92 ? 22.488 3.083 -12.097 1.00 90.50 92 LYS A O 1
ATOM 779 N N . ILE A 1 93 ? 22.414 1.521 -13.733 1.00 86.88 93 ILE A N 1
ATOM 780 C CA . ILE A 1 93 ? 22.221 0.335 -12.899 1.00 86.88 93 ILE A CA 1
ATOM 781 C C . ILE A 1 93 ? 23.514 -0.471 -12.949 1.00 86.88 93 ILE A C 1
ATOM 783 O O . ILE A 1 93 ? 24.039 -0.733 -14.042 1.00 86.88 93 ILE A O 1
ATOM 787 N N . ASP A 1 94 ? 24.046 -0.813 -11.779 1.00 83.06 94 ASP A N 1
ATOM 788 C CA . ASP A 1 94 ? 25.310 -1.532 -11.682 1.00 83.06 94 ASP A CA 1
ATOM 789 C C . ASP A 1 94 ? 25.182 -2.948 -12.255 1.00 83.06 94 ASP A C 1
ATOM 791 O O . ASP A 1 94 ? 24.168 -3.607 -12.085 1.00 83.06 94 ASP A O 1
ATOM 795 N N . GLY A 1 95 ? 26.183 -3.403 -13.004 1.00 83.50 95 GLY A N 1
ATOM 796 C CA . GLY A 1 95 ? 26.145 -4.708 -13.680 1.00 83.50 95 GLY A CA 1
ATOM 797 C C . GLY A 1 95 ? 25.297 -4.789 -14.963 1.00 83.50 95 GLY A C 1
ATOM 798 O O . GLY A 1 95 ? 25.541 -5.674 -15.780 1.00 83.50 95 GLY A O 1
ATOM 799 N N . TYR A 1 96 ? 24.399 -3.835 -15.237 1.00 85.50 96 TYR A N 1
ATOM 800 C CA . TYR A 1 96 ? 23.460 -3.900 -16.377 1.00 85.50 96 TYR A CA 1
ATOM 801 C C . TYR A 1 96 ? 23.795 -2.938 -17.532 1.00 85.50 96 TYR A C 1
ATOM 803 O O . TYR A 1 96 ? 22.950 -2.554 -18.336 1.00 85.50 96 TYR A O 1
ATOM 811 N N . ARG A 1 97 ? 25.044 -2.490 -17.657 1.00 88.31 97 ARG A N 1
ATOM 812 C CA . ARG A 1 97 ? 25.405 -1.503 -18.688 1.00 88.31 97 ARG A CA 1
ATOM 813 C C . ARG A 1 97 ? 25.377 -2.090 -20.104 1.00 88.31 97 ARG A C 1
ATOM 815 O O . ARG A 1 97 ? 26.066 -3.068 -20.387 1.00 88.31 97 ARG A O 1
ATOM 822 N N . LEU A 1 98 ? 24.713 -1.390 -21.028 1.00 90.62 98 LEU A N 1
ATOM 823 C CA . LEU A 1 98 ? 24.765 -1.697 -22.460 1.00 90.62 98 LEU A CA 1
ATOM 824 C C . LEU A 1 98 ? 26.126 -1.289 -23.061 1.00 90.62 98 LEU A C 1
ATOM 826 O O . LEU A 1 98 ? 26.562 -0.143 -22.901 1.00 90.62 98 LEU A O 1
ATOM 830 N N . ARG A 1 99 ? 26.794 -2.207 -23.771 1.00 90.31 99 ARG A N 1
ATOM 831 C CA . ARG A 1 99 ? 28.127 -1.996 -24.368 1.00 90.31 99 ARG A CA 1
ATOM 832 C C . ARG A 1 99 ? 28.065 -2.091 -25.887 1.00 90.31 99 ARG A C 1
ATOM 834 O O . ARG A 1 99 ? 27.402 -2.971 -26.415 1.00 90.31 99 ARG A O 1
ATOM 841 N N . TYR A 1 100 ? 28.741 -1.186 -26.586 1.00 91.12 100 TYR A N 1
ATOM 842 C CA . TYR A 1 100 ? 28.853 -1.252 -28.043 1.00 91.12 100 TYR A CA 1
ATOM 843 C C . TYR A 1 100 ? 30.189 -1.871 -28.431 1.00 91.12 100 TYR A C 1
ATOM 845 O O . TYR A 1 100 ? 31.232 -1.396 -27.975 1.00 91.12 100 TYR A O 1
ATOM 853 N N . ASP A 1 101 ? 30.151 -2.887 -29.284 1.00 90.88 101 ASP A N 1
ATOM 854 C CA . ASP A 1 101 ? 31.342 -3.476 -29.880 1.00 90.88 101 ASP A CA 1
ATOM 855 C C . ASP A 1 101 ? 31.582 -2.881 -31.276 1.00 90.88 101 ASP A C 1
ATOM 857 O O . ASP A 1 101 ? 30.717 -2.919 -32.155 1.00 90.88 101 ASP A O 1
ATOM 861 N N . ASN A 1 102 ? 32.772 -2.313 -31.489 1.00 89.00 102 ASN A N 1
ATOM 862 C CA . ASN A 1 102 ? 33.137 -1.686 -32.762 1.00 89.00 102 ASN A CA 1
ATOM 863 C C . ASN A 1 102 ? 33.526 -2.692 -33.857 1.00 89.00 102 ASN A C 1
ATOM 865 O O . ASN A 1 102 ? 33.467 -2.339 -35.036 1.00 89.00 102 ASN A O 1
ATOM 869 N N . HIS A 1 103 ? 33.964 -3.896 -33.485 1.00 90.56 103 HIS A N 1
ATOM 870 C CA . HIS A 1 103 ? 34.322 -4.962 -34.414 1.00 90.56 103 HIS A CA 1
ATOM 871 C C . HIS A 1 103 ? 33.058 -5.580 -35.013 1.00 90.56 103 HIS A C 1
ATOM 873 O O . HIS A 1 103 ? 32.894 -5.572 -36.235 1.00 90.56 103 HIS A O 1
ATOM 879 N N . ASP A 1 104 ? 32.132 -5.996 -34.150 1.00 88.94 104 ASP A N 1
ATOM 880 C CA . ASP A 1 104 ? 30.886 -6.648 -34.565 1.00 88.94 104 ASP A CA 1
ATOM 881 C C . ASP A 1 104 ? 29.821 -5.646 -35.018 1.00 88.94 104 ASP A C 1
ATOM 883 O O . ASP A 1 104 ? 28.877 -6.005 -35.719 1.00 88.94 104 ASP A O 1
ATOM 887 N N . LYS A 1 105 ? 29.981 -4.367 -34.648 1.00 90.69 105 LYS A N 1
ATOM 888 C CA . LYS A 1 105 ? 29.003 -3.288 -34.863 1.00 90.69 105 LYS A CA 1
ATOM 889 C C . LYS A 1 105 ? 27.649 -3.580 -34.210 1.00 90.69 105 LYS A C 1
ATOM 891 O O . LYS A 1 105 ? 26.601 -3.208 -34.741 1.00 90.69 105 LYS A O 1
ATOM 896 N N . MET A 1 106 ? 27.687 -4.220 -33.045 1.00 92.62 106 MET A N 1
ATOM 897 C CA . MET A 1 106 ? 26.519 -4.668 -32.287 1.00 92.62 106 MET A CA 1
ATOM 898 C C . MET A 1 106 ? 26.518 -4.070 -30.881 1.00 92.62 106 MET A C 1
ATOM 900 O O . MET A 1 106 ? 27.565 -3.764 -30.305 1.00 92.62 106 MET A O 1
ATOM 904 N N . TRP A 1 107 ? 25.322 -3.902 -30.319 1.00 91.81 107 TRP A N 1
ATOM 905 C CA . TRP A 1 107 ? 25.149 -3.637 -28.895 1.00 91.81 107 TRP A CA 1
ATOM 906 C C . TRP A 1 107 ? 25.005 -4.948 -28.141 1.00 91.81 107 TRP A C 1
ATOM 908 O O . TRP A 1 107 ? 24.257 -5.816 -28.570 1.00 91.81 107 TRP A O 1
ATOM 918 N N . TYR A 1 108 ? 25.673 -5.048 -27.000 1.00 89.88 108 TYR A N 1
ATOM 919 C CA . TYR A 1 108 ? 25.653 -6.197 -26.114 1.00 89.88 108 TYR A CA 1
ATOM 920 C C . TYR A 1 108 ? 25.094 -5.804 -24.749 1.00 89.88 108 TYR A C 1
ATOM 922 O O . TYR A 1 108 ? 25.573 -4.860 -24.108 1.00 89.88 108 TYR A O 1
ATOM 930 N N . TYR A 1 109 ? 24.092 -6.556 -24.308 1.00 86.38 109 TYR A N 1
ATOM 931 C CA . TYR A 1 109 ? 23.500 -6.504 -22.980 1.00 86.38 109 TYR A CA 1
ATOM 932 C C . TYR A 1 109 ? 23.779 -7.829 -22.267 1.00 86.38 109 TYR A C 1
ATOM 934 O O . TYR A 1 109 ? 23.523 -8.901 -22.820 1.00 86.38 109 TYR A O 1
ATOM 942 N N . LYS A 1 110 ? 24.368 -7.754 -21.065 1.00 78.50 110 LYS A N 1
ATOM 943 C CA . LYS A 1 110 ? 24.728 -8.916 -20.225 1.00 78.50 110 LYS A CA 1
ATOM 944 C C . LYS A 1 110 ? 25.601 -9.984 -20.898 1.00 78.50 110 LYS A C 1
ATOM 946 O O . LYS A 1 110 ? 25.617 -11.115 -20.443 1.00 78.50 110 LYS A O 1
ATOM 951 N N . GLU A 1 111 ? 26.286 -9.658 -21.996 1.00 73.25 111 GLU A N 1
ATOM 952 C CA . GLU A 1 111 ? 27.065 -10.621 -22.804 1.00 73.25 111 GLU A CA 1
ATOM 953 C C . GLU A 1 111 ? 26.231 -11.781 -23.403 1.00 73.25 111 GLU A C 1
ATOM 955 O O . GLU A 1 111 ? 26.783 -12.665 -24.051 1.00 73.25 111 GLU A O 1
ATOM 960 N N . ILE A 1 112 ? 24.901 -11.752 -23.249 1.00 75.50 112 ILE A N 1
ATOM 961 C CA . ILE A 1 112 ? 23.967 -12.809 -23.674 1.00 75.50 112 ILE A CA 1
ATOM 962 C C . ILE A 1 112 ? 23.057 -12.306 -24.800 1.00 75.50 112 ILE A C 1
ATOM 964 O O . ILE A 1 112 ? 22.681 -13.068 -25.689 1.00 75.50 112 ILE A O 1
ATOM 968 N N . PHE A 1 113 ? 22.725 -11.014 -24.794 1.00 82.88 113 PHE A N 1
ATOM 969 C CA . PHE A 1 113 ? 21.806 -10.420 -25.753 1.00 82.88 113 PHE A CA 1
ATOM 970 C C . PHE A 1 113 ? 22.542 -9.433 -26.656 1.00 82.88 113 PHE A C 1
ATOM 972 O O . PHE A 1 113 ? 23.149 -8.472 -26.178 1.00 82.88 113 PHE A O 1
ATOM 979 N N . SER A 1 114 ? 22.505 -9.682 -27.966 1.00 88.06 114 SER A N 1
ATOM 980 C CA . SER A 1 114 ? 23.123 -8.821 -28.977 1.00 88.06 114 SER A CA 1
ATOM 981 C C . SER A 1 114 ? 22.057 -8.212 -29.882 1.00 88.06 114 SER A C 1
ATOM 983 O O . SER A 1 114 ? 21.149 -8.912 -30.325 1.00 88.06 114 SER A O 1
ATOM 985 N N . ILE A 1 115 ? 22.156 -6.911 -30.145 1.00 90.88 115 ILE A N 1
ATOM 986 C CA . ILE A 1 115 ? 21.133 -6.146 -30.865 1.00 90.88 115 ILE A CA 1
ATOM 987 C C . ILE A 1 115 ? 21.812 -5.250 -31.893 1.00 90.88 115 ILE A C 1
ATOM 989 O O . ILE A 1 115 ? 22.785 -4.549 -31.585 1.00 90.88 115 ILE A O 1
ATOM 993 N N . SER A 1 116 ? 21.283 -5.238 -33.116 1.00 91.38 116 SER A N 1
ATOM 994 C CA . SER A 1 116 ? 21.781 -4.326 -34.138 1.00 91.38 116 SER A CA 1
ATOM 995 C C . SER A 1 116 ? 21.414 -2.876 -33.788 1.00 91.38 116 SER A C 1
ATOM 997 O O . SER A 1 116 ? 20.357 -2.616 -33.202 1.00 91.38 116 SER A O 1
ATOM 999 N N . PRO A 1 117 ? 22.246 -1.883 -34.150 1.00 89.44 117 PRO A N 1
ATOM 1000 C CA . PRO A 1 117 ? 21.909 -0.485 -33.920 1.00 89.44 117 PRO A CA 1
ATOM 1001 C C . PRO A 1 117 ? 20.565 -0.074 -34.524 1.00 89.44 117 PRO A C 1
ATOM 1003 O O . PRO A 1 117 ? 19.864 0.715 -33.904 1.00 89.44 117 PRO A O 1
ATOM 1006 N N . SER A 1 118 ? 20.191 -0.595 -35.698 1.00 89.50 118 SER A N 1
ATOM 1007 C CA . SER A 1 118 ? 18.900 -0.286 -36.325 1.00 89.50 118 SER A CA 1
ATOM 1008 C C . SER A 1 118 ? 17.724 -0.822 -35.517 1.00 89.50 118 SER A C 1
ATOM 1010 O O . SER A 1 118 ? 16.755 -0.092 -35.308 1.00 89.50 118 SER A O 1
ATOM 1012 N N . ASP A 1 119 ? 17.819 -2.055 -35.021 1.00 90.81 119 ASP A N 1
ATOM 1013 C CA . ASP A 1 119 ? 16.721 -2.699 -34.295 1.00 90.81 119 ASP A CA 1
ATOM 1014 C C . ASP A 1 119 ? 16.440 -1.981 -32.978 1.00 90.81 119 ASP A C 1
ATOM 1016 O O . ASP A 1 119 ? 15.290 -1.711 -32.648 1.00 90.81 119 ASP A O 1
ATOM 1020 N N . LEU A 1 120 ? 17.498 -1.552 -32.289 1.00 87.69 120 LEU A N 1
ATOM 1021 C CA . LEU A 1 120 ? 17.427 -0.841 -31.014 1.00 87.69 120 LEU A CA 1
ATOM 1022 C C . LEU A 1 120 ? 16.601 0.461 -31.068 1.00 87.69 120 LEU A C 1
ATOM 1024 O O . LEU A 1 120 ? 16.060 0.895 -30.052 1.00 87.69 120 LEU A O 1
ATOM 1028 N N . TYR A 1 121 ? 16.529 1.104 -32.240 1.00 85.00 121 TYR A N 1
ATOM 1029 C CA . TYR A 1 121 ? 15.733 2.318 -32.472 1.00 85.00 121 TYR A CA 1
ATOM 1030 C C . TYR A 1 121 ? 14.392 2.051 -33.167 1.00 85.00 121 TYR A C 1
ATOM 1032 O O . TYR A 1 121 ? 13.601 2.983 -33.312 1.00 85.00 121 TYR A O 1
ATOM 1040 N N . THR A 1 122 ? 14.152 0.816 -33.605 1.00 90.50 122 THR A N 1
ATOM 1041 C CA . THR A 1 122 ? 12.950 0.417 -34.349 1.00 90.50 122 THR A CA 1
ATOM 1042 C C . THR A 1 122 ? 11.956 -0.308 -33.448 1.00 90.50 122 THR A C 1
ATOM 1044 O O . THR A 1 122 ? 10.759 -0.038 -33.528 1.00 90.50 122 THR A O 1
ATOM 1047 N N . TYR A 1 123 ? 12.444 -1.200 -32.587 1.00 92.31 123 TYR A N 1
ATOM 1048 C CA . TYR A 1 123 ? 11.627 -2.040 -31.717 1.00 92.31 123 TYR A CA 1
ATOM 1049 C C . TYR A 1 123 ? 11.738 -1.611 -30.255 1.00 92.31 123 TYR A C 1
ATOM 1051 O O . TYR A 1 123 ? 12.717 -0.980 -29.843 1.00 92.31 123 TYR A O 1
ATOM 1059 N N . ASP A 1 124 ? 10.706 -1.951 -29.489 1.00 92.69 124 ASP A N 1
ATOM 1060 C CA . ASP A 1 124 ? 10.660 -1.771 -28.044 1.00 92.69 124 ASP A CA 1
ATOM 1061 C C . ASP A 1 124 ? 11.173 -3.048 -27.370 1.00 92.69 124 ASP A C 1
ATOM 1063 O O . ASP A 1 124 ? 10.567 -4.103 -27.537 1.00 92.69 124 ASP A O 1
ATOM 1067 N N . TYR A 1 125 ? 12.294 -2.934 -26.652 1.00 92.69 125 TYR A N 1
ATOM 1068 C CA . TYR A 1 125 ? 12.915 -4.029 -25.897 1.00 92.69 125 TYR A CA 1
ATOM 1069 C C . TYR A 1 125 ? 12.796 -3.813 -24.380 1.00 92.69 125 TYR A C 1
ATOM 1071 O O . TYR A 1 125 ? 13.685 -4.189 -23.614 1.00 92.69 125 TYR A O 1
ATOM 1079 N N . THR A 1 126 ? 11.753 -3.103 -23.930 1.00 94.62 126 THR A N 1
ATOM 1080 C CA . THR A 1 126 ? 11.592 -2.755 -22.512 1.00 94.62 126 THR A CA 1
ATOM 1081 C C . THR A 1 126 ? 11.625 -3.998 -21.630 1.00 94.62 126 THR A C 1
ATOM 1083 O O . THR A 1 126 ? 12.387 -4.011 -20.667 1.00 94.62 126 THR A O 1
ATOM 1086 N N . TYR A 1 127 ? 10.872 -5.046 -21.980 1.00 93.69 127 TYR A N 1
ATOM 1087 C CA . TYR A 1 127 ? 10.791 -6.276 -21.189 1.00 93.69 127 TYR A CA 1
ATOM 1088 C C . TYR A 1 127 ? 12.130 -7.019 -21.127 1.00 93.69 127 TYR A C 1
ATOM 1090 O O . TYR A 1 127 ? 12.580 -7.345 -20.037 1.00 93.69 127 TYR A O 1
ATOM 1098 N N . GLU A 1 128 ? 12.825 -7.188 -22.250 1.00 92.12 128 GLU A N 1
ATOM 1099 C CA . GLU A 1 128 ? 14.123 -7.874 -22.325 1.00 92.12 128 GLU A CA 1
ATOM 1100 C C . GLU A 1 128 ? 15.204 -7.174 -21.488 1.00 92.12 128 GLU A C 1
ATOM 1102 O O . GLU A 1 128 ? 16.144 -7.800 -20.994 1.00 92.12 128 GLU A O 1
ATOM 1107 N N . PHE A 1 129 ? 15.098 -5.854 -21.323 1.00 92.81 129 PHE A N 1
ATOM 1108 C CA . PHE A 1 129 ? 16.056 -5.092 -20.527 1.00 92.81 129 PHE A CA 1
ATOM 1109 C C . PHE A 1 129 ? 15.771 -5.160 -19.029 1.00 92.81 129 PHE A C 1
ATOM 1111 O O . PHE A 1 129 ? 16.714 -5.053 -18.244 1.00 92.81 129 PHE A O 1
ATOM 1118 N N . ILE A 1 130 ? 14.515 -5.345 -18.628 1.00 94.56 130 ILE A N 1
ATOM 1119 C CA . ILE A 1 130 ? 14.122 -5.337 -17.215 1.00 94.56 130 ILE A CA 1
ATOM 1120 C C . ILE A 1 130 ? 13.882 -6.731 -16.629 1.00 94.56 130 ILE A C 1
ATOM 1122 O O . ILE A 1 130 ? 13.865 -6.841 -15.415 1.00 94.56 130 ILE A O 1
ATOM 1126 N N . GLU A 1 131 ? 13.779 -7.774 -17.459 1.00 92.12 131 GLU A N 1
ATOM 1127 C CA . GLU A 1 131 ? 13.370 -9.138 -17.076 1.00 92.12 131 GLU A CA 1
ATOM 1128 C C . GLU A 1 131 ? 14.089 -9.708 -15.842 1.00 92.12 131 GLU A C 1
ATOM 1130 O O . GLU A 1 131 ? 13.432 -10.256 -14.962 1.00 92.12 131 GLU A O 1
ATOM 1135 N N . ASP A 1 132 ? 15.416 -9.554 -15.753 1.00 89.31 132 ASP A N 1
ATOM 1136 C CA . ASP A 1 132 ? 16.197 -10.090 -14.622 1.00 89.31 132 ASP A CA 1
ATOM 1137 C C . ASP A 1 132 ? 16.478 -9.060 -13.511 1.00 89.31 132 ASP A C 1
ATOM 1139 O O . ASP A 1 132 ? 17.345 -9.293 -12.667 1.00 89.31 132 ASP A O 1
ATOM 1143 N N . LEU A 1 133 ? 15.846 -7.884 -13.541 1.00 93.31 133 LEU A N 1
ATOM 1144 C CA . LEU A 1 133 ? 16.044 -6.875 -12.499 1.00 93.31 133 LEU A CA 1
ATOM 1145 C C . LEU A 1 133 ? 15.237 -7.215 -11.241 1.00 93.31 133 LEU A C 1
ATOM 1147 O O . LEU A 1 133 ? 14.113 -7.710 -11.317 1.00 93.31 133 LEU A O 1
ATOM 1151 N N . GLY A 1 134 ? 15.809 -6.919 -10.073 1.00 93.19 134 GLY A N 1
ATOM 1152 C CA . GLY A 1 134 ? 15.114 -7.031 -8.799 1.00 93.19 134 GLY A CA 1
ATOM 1153 C C . GLY A 1 134 ? 14.173 -5.851 -8.553 1.00 93.19 134 GLY A C 1
ATOM 1154 O O . GLY A 1 134 ? 14.185 -4.846 -9.268 1.00 93.19 134 GLY A O 1
ATOM 1155 N N . CYS A 1 135 ? 13.351 -5.958 -7.505 1.00 93.62 135 CYS A N 1
ATOM 1156 C CA . CYS A 1 135 ? 12.411 -4.897 -7.131 1.00 93.62 135 CYS A CA 1
ATOM 1157 C C . CYS A 1 135 ? 13.111 -3.547 -6.926 1.00 93.62 135 CYS A C 1
ATOM 1159 O O . CYS A 1 135 ? 12.620 -2.535 -7.420 1.00 93.62 135 CYS A O 1
ATOM 1161 N N . GLU A 1 136 ? 14.269 -3.538 -6.262 1.00 94.56 136 GLU A N 1
ATOM 1162 C CA . GLU A 1 136 ? 15.025 -2.316 -5.972 1.00 94.56 136 GLU A CA 1
ATOM 1163 C C . GLU A 1 136 ? 15.420 -1.578 -7.262 1.00 94.56 136 GLU A C 1
ATOM 1165 O O . GLU A 1 136 ? 15.149 -0.381 -7.402 1.00 94.56 136 GLU A O 1
ATOM 1170 N N . GLU A 1 137 ? 15.984 -2.283 -8.251 1.00 96.12 137 GLU A N 1
ATOM 1171 C CA . GLU A 1 137 ? 16.363 -1.676 -9.529 1.00 96.12 137 GLU A CA 1
ATOM 1172 C C . GLU A 1 137 ? 15.142 -1.213 -10.336 1.00 96.12 137 GLU A C 1
ATOM 1174 O O . GLU A 1 137 ? 15.164 -0.143 -10.951 1.00 96.12 137 GLU A O 1
ATOM 1179 N N . LEU A 1 138 ? 14.058 -1.994 -10.334 1.00 97.50 138 LEU A N 1
ATOM 1180 C CA . LEU A 1 138 ? 12.819 -1.654 -11.037 1.00 97.50 138 LEU A CA 1
ATOM 1181 C C . LEU A 1 138 ? 12.159 -0.394 -10.447 1.00 97.50 138 LEU A C 1
ATOM 1183 O O . LEU A 1 138 ? 11.726 0.496 -11.187 1.00 97.50 138 LEU A O 1
ATOM 1187 N N . ILE A 1 139 ? 12.132 -0.270 -9.119 1.00 97.25 139 ILE A N 1
ATOM 1188 C CA . ILE A 1 139 ? 11.628 0.915 -8.411 1.00 97.25 139 ILE A CA 1
ATOM 1189 C C . ILE A 1 139 ? 12.534 2.117 -8.672 1.00 97.25 139 ILE A C 1
ATOM 1191 O O . ILE A 1 139 ? 12.031 3.214 -8.924 1.00 97.25 139 ILE A O 1
ATOM 1195 N N . GLN A 1 140 ? 13.856 1.924 -8.701 1.00 96.56 140 GLN A N 1
ATOM 1196 C CA . GLN A 1 140 ? 14.794 2.981 -9.073 1.00 96.56 140 GLN A CA 1
ATOM 1197 C C . GLN A 1 140 ? 14.519 3.510 -10.491 1.00 96.56 140 GLN A C 1
ATOM 1199 O O . GLN A 1 140 ? 14.459 4.726 -10.687 1.00 96.56 140 GLN A O 1
ATOM 1204 N N . ILE A 1 141 ? 14.290 2.628 -11.474 1.00 97.75 141 ILE A N 1
ATOM 1205 C CA . ILE A 1 141 ? 13.919 3.024 -12.844 1.00 97.75 141 ILE A CA 1
ATOM 1206 C C . ILE A 1 141 ? 12.643 3.875 -12.836 1.00 97.75 141 ILE A C 1
ATOM 1208 O O . ILE A 1 141 ? 12.604 4.932 -13.474 1.00 97.75 141 ILE A O 1
ATOM 1212 N N . LEU A 1 142 ? 11.601 3.436 -12.123 1.00 98.12 142 LEU A N 1
ATOM 1213 C CA . LEU A 1 142 ? 10.328 4.161 -12.029 1.00 98.12 142 LEU A CA 1
ATOM 1214 C C . LEU A 1 142 ? 10.492 5.519 -11.340 1.00 98.12 142 LEU A C 1
ATOM 1216 O O . LEU A 1 142 ? 9.916 6.505 -11.794 1.00 98.12 142 LEU A O 1
ATOM 1220 N N . SER A 1 143 ? 11.311 5.596 -10.294 1.00 96.50 143 SER A N 1
ATOM 1221 C CA . SER A 1 143 ? 11.625 6.847 -9.602 1.00 96.50 143 SER A CA 1
ATOM 1222 C C . SER A 1 143 ? 12.348 7.842 -10.519 1.00 96.50 143 SER A C 1
ATOM 1224 O O . SER A 1 143 ? 11.960 9.012 -10.602 1.00 96.50 143 SER A O 1
ATOM 1226 N N . ASP A 1 144 ? 13.362 7.375 -11.252 1.00 96.81 144 ASP A N 1
ATOM 1227 C CA . ASP A 1 144 ? 14.221 8.226 -12.079 1.00 96.81 144 ASP A CA 1
ATOM 1228 C C . ASP A 1 144 ? 13.561 8.648 -13.401 1.00 96.81 144 ASP A C 1
ATOM 1230 O O . ASP A 1 144 ? 13.773 9.770 -13.877 1.00 96.81 144 ASP A O 1
ATOM 1234 N N . LEU A 1 145 ? 12.795 7.751 -14.032 1.00 97.56 145 LEU A N 1
ATOM 1235 C CA . LEU A 1 145 ? 12.255 7.947 -15.383 1.00 97.56 145 LEU A CA 1
ATOM 1236 C C . LEU A 1 145 ? 10.733 8.139 -15.420 1.00 97.56 145 LEU A C 1
ATOM 1238 O O . LEU A 1 145 ? 10.226 8.762 -16.359 1.00 97.56 145 LEU A O 1
ATOM 1242 N N . GLY A 1 146 ? 10.003 7.649 -14.416 1.00 96.06 146 GLY A N 1
ATOM 1243 C CA . GLY A 1 146 ? 8.548 7.742 -14.323 1.00 96.06 146 GLY A CA 1
ATOM 1244 C C . GLY A 1 146 ? 8.085 9.157 -13.977 1.00 96.06 146 GLY A C 1
ATOM 1245 O O . GLY A 1 146 ? 8.091 9.589 -12.822 1.00 96.06 146 GLY A O 1
ATOM 1246 N N . LYS A 1 147 ? 7.660 9.921 -14.987 1.00 93.62 147 LYS A N 1
ATOM 1247 C CA . LYS A 1 147 ? 7.248 11.327 -14.797 1.00 93.62 147 LYS A CA 1
ATOM 1248 C C . LYS A 1 147 ? 5.885 11.460 -14.123 1.00 93.62 147 LYS A C 1
ATOM 1250 O O . LYS A 1 147 ? 5.728 12.288 -13.227 1.00 93.62 147 LYS A O 1
ATOM 1255 N N . ASP A 1 148 ? 4.941 10.622 -14.536 1.00 96.94 148 ASP A N 1
ATOM 1256 C CA . ASP A 1 148 ? 3.539 10.669 -14.110 1.00 96.94 148 ASP A CA 1
ATOM 1257 C C . ASP A 1 148 ? 3.171 9.516 -13.164 1.00 96.94 148 ASP A C 1
ATOM 1259 O O . ASP A 1 148 ? 1.996 9.206 -12.980 1.00 96.94 148 ASP A O 1
ATOM 1263 N N . ILE A 1 149 ? 4.180 8.906 -12.539 1.00 98.25 149 ILE A N 1
ATOM 1264 C CA . ILE A 1 149 ? 4.033 7.869 -11.521 1.00 98.25 149 ILE A CA 1
ATOM 1265 C C . ILE A 1 149 ? 4.998 8.125 -10.358 1.00 98.25 149 ILE A C 1
ATOM 1267 O O . ILE A 1 149 ? 6.095 8.666 -10.529 1.00 98.25 149 ILE A O 1
ATOM 1271 N N . PHE A 1 150 ? 4.549 7.778 -9.161 1.00 98.31 150 PHE A N 1
ATOM 1272 C CA . PHE A 1 150 ? 5.343 7.671 -7.950 1.00 98.31 150 PHE A CA 1
ATOM 1273 C C . PHE A 1 150 ? 5.240 6.230 -7.461 1.00 98.31 150 PHE A C 1
ATOM 1275 O O . PHE A 1 150 ? 4.140 5.683 -7.463 1.00 98.31 150 PHE A O 1
ATOM 1282 N N . VAL A 1 151 ? 6.363 5.630 -7.071 1.00 98.12 151 VAL A N 1
ATOM 1283 C CA . VAL A 1 151 ? 6.428 4.260 -6.549 1.00 98.12 151 VAL A CA 1
ATOM 1284 C C . VAL A 1 151 ? 7.379 4.246 -5.362 1.00 98.12 151 VAL A C 1
ATOM 1286 O O . VAL A 1 151 ? 8.451 4.846 -5.440 1.00 98.12 151 VAL A O 1
ATOM 1289 N N . LYS A 1 152 ? 6.993 3.565 -4.286 1.00 96.38 152 LYS A N 1
ATOM 1290 C CA . LYS A 1 152 ? 7.839 3.320 -3.115 1.00 96.38 152 LYS A CA 1
ATOM 1291 C C . LYS A 1 152 ? 7.599 1.924 -2.568 1.00 96.38 152 LYS A C 1
ATOM 1293 O O . LYS A 1 152 ? 6.500 1.386 -2.690 1.00 96.38 152 LYS A O 1
ATOM 1298 N N . GLU A 1 153 ? 8.619 1.360 -1.943 1.00 96.62 153 GLU A N 1
ATOM 1299 C CA . GLU A 1 153 ? 8.430 0.185 -1.100 1.00 96.62 153 GLU A CA 1
ATOM 1300 C C . GLU A 1 153 ? 7.747 0.588 0.204 1.00 96.62 153 GLU A C 1
ATOM 1302 O O . GLU A 1 153 ? 7.924 1.701 0.708 1.00 96.62 153 GLU A O 1
ATOM 1307 N N . TRP A 1 154 ? 6.972 -0.333 0.756 1.00 95.38 154 TRP A N 1
ATOM 1308 C CA . TRP A 1 154 ? 6.447 -0.228 2.106 1.00 95.38 154 TRP A CA 1
ATOM 1309 C C . TRP A 1 154 ? 6.569 -1.573 2.804 1.00 95.38 154 TRP A C 1
ATOM 1311 O O . TRP A 1 154 ? 6.684 -2.629 2.175 1.00 95.38 154 TRP A O 1
ATOM 1321 N N . SER A 1 155 ? 6.538 -1.532 4.128 1.00 92.69 155 SER A N 1
ATOM 1322 C CA . SER A 1 155 ? 6.441 -2.741 4.926 1.00 92.69 155 SER A CA 1
ATOM 1323 C C . SER A 1 155 ? 5.718 -2.472 6.231 1.00 92.69 155 SER A C 1
ATOM 1325 O O . SER A 1 155 ? 5.663 -1.337 6.700 1.00 92.69 155 SER A O 1
ATOM 1327 N N . THR A 1 156 ? 5.171 -3.534 6.801 1.00 90.31 156 THR A N 1
ATOM 1328 C CA . THR A 1 156 ? 4.585 -3.560 8.136 1.00 90.31 156 THR A CA 1
ATOM 1329 C C . THR A 1 156 ? 5.139 -4.766 8.884 1.00 90.31 156 THR A C 1
ATOM 1331 O O . THR A 1 156 ? 5.500 -5.776 8.275 1.00 90.31 156 THR A O 1
ATOM 1334 N N . THR A 1 157 ? 5.276 -4.643 10.201 1.00 87.06 157 THR A N 1
ATOM 1335 C CA . THR A 1 157 ? 5.780 -5.711 11.069 1.00 87.06 157 THR A CA 1
ATOM 1336 C C . THR A 1 157 ? 4.845 -5.866 12.253 1.00 87.06 157 THR A C 1
ATOM 1338 O O . THR A 1 157 ? 4.517 -4.878 12.907 1.00 87.06 157 THR A O 1
ATOM 1341 N N . GLY A 1 158 ? 4.420 -7.097 12.510 1.00 78.19 158 GLY A N 1
ATOM 1342 C CA . GLY A 1 158 ? 3.586 -7.449 13.647 1.00 78.19 158 GLY A CA 1
ATOM 1343 C C . GLY A 1 158 ? 4.355 -7.662 14.939 1.00 78.19 158 GLY A C 1
ATOM 1344 O O . GLY A 1 158 ? 5.514 -7.274 15.097 1.00 78.19 158 GLY A O 1
ATOM 1345 N N . TYR A 1 159 ? 3.671 -8.301 15.884 1.00 69.94 159 TYR A N 1
ATOM 1346 C CA . TYR A 1 159 ? 4.189 -8.551 17.226 1.00 69.94 159 TYR A CA 1
ATOM 1347 C C . TYR A 1 159 ? 5.185 -9.723 17.273 1.00 69.94 159 TYR A C 1
ATOM 1349 O O . TYR A 1 159 ? 5.955 -9.820 18.232 1.00 69.94 159 TYR A O 1
ATOM 1357 N N . SER A 1 160 ? 5.217 -10.579 16.241 1.00 64.06 160 SER A N 1
ATOM 1358 C CA . SER A 1 160 ? 6.215 -11.644 16.074 1.00 64.06 160 SER A CA 1
ATOM 1359 C C . SER A 1 160 ? 7.162 -11.347 14.909 1.00 64.06 160 SER A C 1
ATOM 1361 O O . SER A 1 160 ? 6.776 -10.744 13.913 1.00 64.06 160 SER A O 1
ATOM 1363 N N . GLN A 1 161 ? 8.413 -11.821 14.990 1.00 57.34 161 GLN A N 1
ATOM 1364 C CA . GLN A 1 161 ? 9.415 -11.624 13.923 1.00 57.34 161 GLN A CA 1
ATOM 1365 C C . GLN A 1 161 ? 9.014 -12.241 12.571 1.00 57.34 161 GLN A C 1
ATOM 1367 O O . GLN A 1 161 ? 9.570 -11.865 11.543 1.00 57.34 161 GLN A O 1
ATOM 1372 N N . GLU A 1 162 ? 8.069 -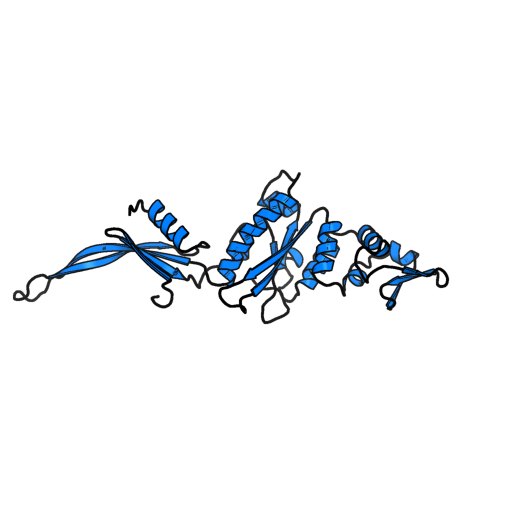13.181 12.570 1.00 63.09 162 GLU A N 1
ATOM 1373 C CA . GLU A 1 162 ? 7.539 -13.822 11.363 1.00 63.09 162 GLU A CA 1
ATOM 1374 C C . GLU A 1 162 ? 6.389 -13.022 10.717 1.00 63.09 162 GLU A C 1
ATOM 1376 O O . GLU A 1 162 ? 6.051 -13.274 9.562 1.00 63.09 162 GLU A O 1
ATOM 1381 N N . ASP A 1 163 ? 5.848 -12.006 11.401 1.00 74.81 163 ASP A N 1
ATOM 1382 C CA . ASP A 1 163 ? 4.723 -11.183 10.936 1.00 74.81 163 ASP A CA 1
ATOM 1383 C C . ASP A 1 163 ? 5.212 -9.991 10.099 1.00 74.81 163 ASP A C 1
ATOM 1385 O O . ASP A 1 163 ? 4.861 -8.839 10.349 1.00 74.81 163 ASP A O 1
ATOM 1389 N N . TYR A 1 164 ? 6.086 -10.247 9.126 1.00 84.81 164 TYR A N 1
ATOM 1390 C CA . TYR A 1 164 ? 6.623 -9.215 8.243 1.00 84.81 164 TYR A CA 1
ATOM 1391 C C . TYR A 1 164 ? 5.971 -9.289 6.866 1.00 84.81 164 TYR A C 1
ATOM 1393 O O . TYR A 1 164 ? 6.069 -10.301 6.168 1.00 84.81 164 TYR A O 1
ATOM 1401 N N . VAL A 1 165 ? 5.359 -8.185 6.442 1.00 89.38 165 VAL A N 1
ATOM 1402 C CA . VAL A 1 165 ? 4.834 -8.037 5.083 1.00 89.38 165 VAL A CA 1
ATOM 1403 C C . VAL A 1 165 ? 5.502 -6.849 4.420 1.00 89.38 165 VAL A C 1
ATOM 1405 O O . VAL A 1 165 ? 5.577 -5.762 4.989 1.00 89.38 165 VAL A O 1
ATOM 1408 N N . LYS A 1 166 ? 5.966 -7.067 3.190 1.00 91.50 166 LYS A N 1
ATOM 1409 C CA . LYS A 1 166 ? 6.498 -6.030 2.310 1.00 91.50 166 LYS A CA 1
ATOM 1410 C C . LYS A 1 166 ? 5.677 -5.943 1.035 1.00 91.50 166 LYS A C 1
ATOM 1412 O O . LYS A 1 166 ? 5.128 -6.941 0.563 1.00 91.50 166 LYS A O 1
ATOM 1417 N N . GLY A 1 167 ? 5.652 -4.759 0.455 1.00 94.94 167 GLY A N 1
ATOM 1418 C CA . GLY A 1 167 ? 4.950 -4.497 -0.784 1.00 94.94 167 GLY A CA 1
ATOM 1419 C C . GLY A 1 167 ? 5.464 -3.244 -1.469 1.00 94.94 167 GLY A C 1
ATOM 1420 O O . GLY A 1 167 ? 6.441 -2.626 -1.046 1.00 94.94 167 GLY A O 1
ATOM 1421 N N . ILE A 1 168 ? 4.770 -2.864 -2.533 1.00 97.38 168 ILE A N 1
ATOM 1422 C CA . ILE A 1 168 ? 4.958 -1.578 -3.195 1.00 97.38 168 ILE A CA 1
ATOM 1423 C C . ILE A 1 168 ? 3.671 -0.772 -3.112 1.00 97.38 168 ILE A C 1
ATOM 1425 O O . ILE A 1 168 ? 2.565 -1.312 -3.155 1.00 97.38 168 ILE A O 1
ATOM 1429 N N . ALA A 1 169 ? 3.831 0.534 -2.989 1.00 98.19 169 ALA A N 1
ATOM 1430 C CA . ALA A 1 169 ? 2.767 1.501 -3.129 1.00 98.19 169 ALA A CA 1
ATOM 1431 C C . ALA A 1 169 ? 3.080 2.333 -4.365 1.00 98.19 169 ALA A C 1
ATOM 1433 O O . A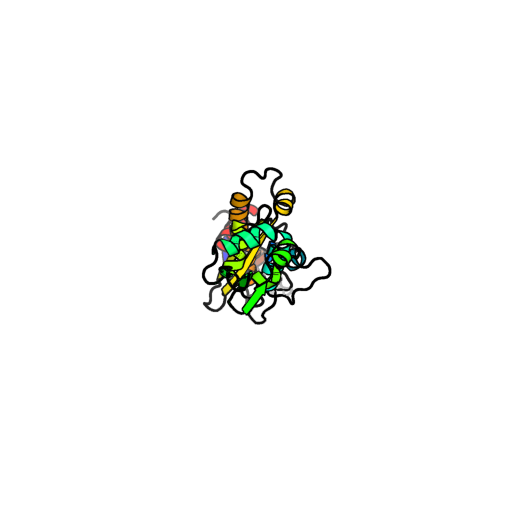LA A 1 169 ? 4.224 2.753 -4.568 1.00 98.19 169 ALA A O 1
ATOM 1434 N N . PHE A 1 170 ? 2.076 2.578 -5.195 1.00 98.44 170 PHE A N 1
ATOM 1435 C CA . PHE A 1 170 ? 2.223 3.451 -6.345 1.00 98.44 170 PHE A CA 1
ATOM 1436 C C . PHE A 1 170 ? 1.043 4.399 -6.478 1.00 98.44 170 PHE A C 1
ATOM 1438 O O . PHE A 1 170 ? -0.081 4.107 -6.084 1.00 98.44 170 PHE A O 1
ATOM 1445 N N . CYS A 1 171 ? 1.297 5.559 -7.063 1.00 98.38 171 CYS A N 1
ATOM 1446 C CA . CYS A 1 171 ? 0.254 6.509 -7.395 1.00 98.38 171 CYS A CA 1
ATOM 1447 C C . CYS A 1 171 ? 0.590 7.177 -8.718 1.00 98.38 171 CYS A C 1
ATOM 1449 O O . CYS A 1 171 ? 1.692 7.696 -8.923 1.00 98.38 171 CYS A O 1
ATOM 1451 N N . THR A 1 172 ? -0.373 7.158 -9.629 1.00 98.06 172 THR A N 1
ATOM 1452 C CA . THR A 1 172 ? -0.277 7.888 -10.886 1.00 98.06 172 THR A CA 1
ATOM 1453 C C . THR A 1 172 ? -0.693 9.332 -10.648 1.00 98.06 172 THR A C 1
ATOM 1455 O O . THR A 1 172 ? -1.518 9.637 -9.784 1.00 98.06 172 THR A O 1
ATOM 1458 N N . LYS A 1 173 ? -0.159 10.252 -11.445 1.00 97.12 173 LYS A N 1
ATOM 1459 C CA . LYS A 1 173 ? -0.538 11.665 -11.359 1.00 97.12 173 LYS A CA 1
ATOM 1460 C C . LYS A 1 173 ? -2.036 11.880 -11.611 1.00 97.12 173 LYS A C 1
ATOM 1462 O O . LYS A 1 173 ? -2.643 12.785 -11.039 1.00 97.12 173 LYS A O 1
ATOM 1467 N N . GLU A 1 174 ? -2.633 11.038 -12.451 1.00 96.62 174 GLU A N 1
ATOM 1468 C CA . GLU A 1 174 ? -4.075 11.010 -12.699 1.00 96.62 174 GLU A CA 1
ATOM 1469 C C . GLU A 1 174 ? -4.851 10.599 -11.443 1.00 96.62 174 GLU A C 1
ATOM 1471 O O . GLU A 1 174 ? -5.757 11.322 -11.026 1.00 96.62 174 GLU A O 1
ATOM 1476 N N . ARG A 1 175 ? -4.456 9.498 -10.790 1.00 96.38 175 ARG A N 1
ATOM 1477 C CA . ARG A 1 175 ? -5.080 9.051 -9.539 1.00 96.38 175 ARG A CA 1
ATOM 1478 C C . ARG A 1 175 ? -4.970 10.116 -8.457 1.00 96.38 175 ARG A C 1
ATOM 1480 O O . ARG A 1 175 ? -5.978 10.462 -7.852 1.00 96.38 175 ARG A O 1
ATOM 1487 N N . TYR A 1 176 ? -3.785 10.694 -8.272 1.00 97.62 176 TYR A N 1
ATOM 1488 C CA . TYR A 1 176 ? -3.576 11.785 -7.321 1.00 97.62 176 TYR A CA 1
ATOM 1489 C C . TYR A 1 176 ? -4.547 12.951 -7.562 1.00 97.62 176 TYR A C 1
ATOM 1491 O O . TYR A 1 176 ? -5.159 13.474 -6.632 1.00 97.62 176 TYR A O 1
ATOM 1499 N N . THR A 1 177 ? -4.719 13.334 -8.829 1.00 97.00 177 THR A N 1
ATOM 1500 C CA . THR A 1 177 ? -5.624 14.421 -9.228 1.00 97.00 177 THR A CA 1
ATOM 1501 C C . THR A 1 177 ? -7.076 14.106 -8.870 1.00 97.00 177 THR A C 1
ATOM 1503 O O . THR A 1 177 ? -7.811 14.987 -8.429 1.00 97.00 177 THR A O 1
ATOM 1506 N N . LYS A 1 178 ? -7.480 12.842 -9.030 1.00 95.88 178 LYS A N 1
ATOM 1507 C CA . LYS A 1 178 ? -8.834 12.359 -8.748 1.00 95.88 178 LYS A CA 1
ATOM 1508 C C . LYS A 1 178 ? -9.122 12.217 -7.251 1.00 95.88 178 LYS A C 1
ATOM 1510 O O . LYS A 1 178 ? -10.214 12.574 -6.824 1.00 95.88 178 LYS A O 1
ATOM 1515 N N . MET A 1 179 ? -8.174 11.670 -6.492 1.00 95.00 179 MET A N 1
ATOM 1516 C CA . MET A 1 179 ? -8.386 11.250 -5.102 1.00 95.00 179 MET A CA 1
ATOM 1517 C C . MET A 1 179 ? -7.966 12.312 -4.082 1.00 95.00 179 MET A C 1
ATOM 1519 O O . MET A 1 179 ? -8.534 12.374 -2.999 1.00 95.00 179 MET A O 1
ATOM 1523 N N . VAL A 1 180 ? -6.981 13.154 -4.414 1.00 94.50 180 VAL A N 1
ATOM 1524 C CA . VAL A 1 180 ? -6.339 14.055 -3.445 1.00 94.50 180 VAL A CA 1
ATOM 1525 C C . VAL A 1 180 ? -6.543 15.518 -3.815 1.00 94.50 180 VAL A C 1
ATOM 1527 O O . VAL A 1 180 ? -7.140 16.280 -3.056 1.00 94.50 180 VAL A O 1
ATOM 1530 N N . SER A 1 181 ? -6.004 15.959 -4.957 1.00 94.00 181 SER A N 1
ATOM 1531 C CA . SER A 1 181 ? -5.994 17.385 -5.299 1.00 94.00 181 SER A CA 1
ATOM 1532 C C . SER A 1 181 ? -5.680 17.660 -6.764 1.00 94.00 181 SER A C 1
ATOM 1534 O O . SER A 1 181 ? -4.743 17.105 -7.331 1.00 94.00 181 SER A O 1
ATOM 1536 N N . ASN A 1 182 ? -6.367 18.654 -7.334 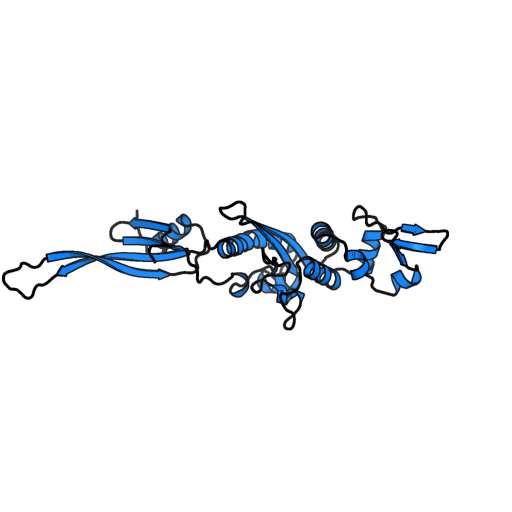1.00 92.94 182 ASN A N 1
ATOM 1537 C CA . ASN A 1 182 ? -6.066 19.187 -8.667 1.00 92.94 182 ASN A CA 1
ATOM 1538 C C . ASN A 1 182 ? -4.731 19.954 -8.748 1.00 92.94 182 ASN A C 1
ATOM 1540 O O . ASN A 1 182 ? -4.260 20.243 -9.848 1.00 92.94 182 ASN A O 1
ATOM 1544 N N . ASN A 1 183 ? -4.116 20.321 -7.617 1.00 92.75 183 ASN A N 1
ATOM 1545 C CA . ASN A 1 183 ? -2.800 20.959 -7.618 1.00 92.75 183 ASN A CA 1
ATOM 1546 C C . ASN A 1 183 ? -1.685 19.906 -7.584 1.00 92.75 183 ASN A C 1
ATOM 1548 O O . ASN A 1 183 ? -1.432 19.291 -6.548 1.00 92.75 183 ASN A O 1
ATOM 1552 N N . THR A 1 184 ? -0.970 19.762 -8.703 1.00 92.38 184 THR A N 1
ATOM 1553 C CA . THR A 1 184 ? 0.085 18.756 -8.862 1.00 92.38 184 THR A CA 1
ATOM 1554 C C . THR A 1 184 ? 1.511 19.323 -8.839 1.00 92.38 184 THR A C 1
ATOM 1556 O O . THR A 1 184 ? 2.391 18.709 -9.442 1.00 92.38 184 THR A O 1
ATOM 1559 N N . SER A 1 185 ? 1.776 20.499 -8.255 1.00 91.38 185 SER A N 1
ATOM 1560 C CA . SER A 1 185 ? 3.146 21.056 -8.231 1.00 91.38 185 SER A CA 1
ATOM 1561 C C . SER A 1 185 ? 4.127 20.146 -7.484 1.00 91.38 185 SER A C 1
ATOM 1563 O O . SER A 1 185 ? 5.191 19.836 -8.008 1.00 91.38 185 SER A O 1
ATOM 1565 N N . ASP A 1 186 ? 3.707 19.640 -6.322 1.00 93.50 186 ASP A N 1
ATOM 1566 C CA . ASP A 1 186 ? 4.533 18.853 -5.392 1.00 93.50 186 ASP A CA 1
ATOM 1567 C C . ASP A 1 186 ? 3.860 17.522 -5.022 1.00 93.50 186 ASP A C 1
ATOM 1569 O O . ASP A 1 186 ? 3.984 17.016 -3.906 1.00 93.50 186 ASP A O 1
ATOM 1573 N N . TRP A 1 187 ? 3.092 16.964 -5.960 1.00 96.38 187 TRP A N 1
ATOM 1574 C CA . TRP A 1 187 ? 2.230 15.806 -5.710 1.00 96.38 187 TRP A CA 1
ATOM 1575 C C . TRP A 1 187 ? 2.999 14.568 -5.237 1.00 96.38 187 TRP A C 1
ATOM 1577 O O . TRP A 1 187 ? 2.508 13.864 -4.366 1.00 96.38 187 TRP A O 1
ATOM 1587 N N . LYS A 1 188 ? 4.223 14.337 -5.740 1.00 96.25 188 LYS A N 1
ATOM 1588 C CA . LYS A 1 188 ? 5.075 13.209 -5.321 1.00 96.25 188 LYS A CA 1
ATOM 1589 C C . LYS A 1 188 ? 5.442 13.282 -3.832 1.00 96.25 188 LYS A C 1
ATOM 1591 O O . LYS A 1 188 ? 5.423 12.272 -3.147 1.00 96.25 188 LYS A O 1
ATOM 1596 N N . THR A 1 189 ? 5.725 14.475 -3.309 1.00 95.88 189 THR A N 1
ATOM 1597 C CA . THR A 1 189 ? 6.021 14.668 -1.878 1.00 95.88 189 THR A CA 1
ATOM 1598 C C . THR A 1 189 ? 4.767 14.568 -1.014 1.00 95.88 189 THR A C 1
ATOM 1600 O O . THR A 1 189 ? 4.838 14.140 0.134 1.00 95.88 189 THR A O 1
ATOM 1603 N N . GLN A 1 190 ? 3.616 14.986 -1.541 1.00 95.94 190 GLN A N 1
ATOM 1604 C CA . GLN A 1 190 ? 2.344 14.879 -0.826 1.00 95.94 190 GLN A CA 1
ATOM 1605 C C . GLN A 1 190 ? 1.881 13.423 -0.740 1.00 95.94 190 GLN A C 1
ATOM 1607 O O . GLN A 1 190 ? 1.520 12.971 0.342 1.00 95.94 190 GLN A O 1
ATOM 1612 N N . ILE A 1 191 ? 1.952 12.680 -1.847 1.00 97.31 191 ILE A N 1
ATOM 1613 C CA . ILE A 1 191 ? 1.538 11.278 -1.870 1.00 97.31 191 ILE A CA 1
ATOM 1614 C C . ILE A 1 191 ? 2.463 10.380 -1.051 1.00 97.31 191 ILE A C 1
ATOM 1616 O O . ILE A 1 191 ? 1.978 9.457 -0.415 1.00 97.31 191 ILE A O 1
ATOM 1620 N N . ASP A 1 192 ? 3.765 10.675 -0.996 1.00 97.12 192 ASP A N 1
ATOM 1621 C CA . ASP A 1 192 ? 4.710 9.928 -0.161 1.00 97.12 192 ASP A CA 1
ATOM 1622 C C . ASP A 1 192 ? 4.269 9.893 1.313 1.00 97.12 192 ASP A C 1
ATOM 1624 O O . ASP A 1 192 ? 4.206 8.823 1.917 1.00 97.12 192 ASP A O 1
ATOM 1628 N N . LYS A 1 193 ? 3.847 11.049 1.846 1.00 95.75 193 LYS A N 1
ATOM 1629 C CA . LYS A 1 193 ? 3.330 11.174 3.217 1.00 95.75 193 LYS A CA 1
ATOM 1630 C C . LYS A 1 193 ? 2.000 10.453 3.414 1.00 95.75 193 LYS A C 1
ATOM 1632 O O . LYS A 1 193 ? 1.827 9.784 4.422 1.00 95.75 193 LYS A O 1
ATOM 1637 N N . LEU A 1 194 ? 1.076 10.588 2.460 1.00 96.62 194 LEU A N 1
ATOM 1638 C CA . LEU A 1 194 ? -0.223 9.910 2.530 1.00 96.62 194 LEU A CA 1
ATOM 1639 C C . LEU A 1 194 ? -0.056 8.390 2.536 1.00 96.62 194 LEU A C 1
ATOM 1641 O O . LEU A 1 194 ? -0.721 7.712 3.308 1.00 96.62 194 LEU A O 1
ATOM 1645 N N . ILE A 1 195 ? 0.883 7.872 1.740 1.00 97.19 195 ILE A N 1
ATOM 1646 C CA . ILE A 1 195 ? 1.201 6.445 1.726 1.00 97.19 195 ILE A CA 1
ATOM 1647 C C . ILE A 1 195 ? 1.644 5.968 3.114 1.00 97.19 195 ILE A C 1
ATOM 1649 O O . ILE A 1 195 ? 1.221 4.898 3.529 1.00 97.19 195 ILE A O 1
ATOM 1653 N N . ASP A 1 196 ? 2.462 6.729 3.847 1.00 94.50 196 ASP A N 1
ATOM 1654 C CA . ASP A 1 196 ? 2.906 6.306 5.186 1.00 94.50 196 ASP A CA 1
ATOM 1655 C C . ASP A 1 196 ? 1.745 6.180 6.180 1.00 94.50 196 ASP A C 1
ATOM 1657 O O . ASP A 1 196 ? 1.760 5.293 7.031 1.00 94.50 196 ASP A O 1
ATOM 1661 N N . ASP A 1 197 ? 0.738 7.048 6.078 1.00 92.75 197 ASP A N 1
ATOM 1662 C CA . ASP A 1 197 ? -0.459 6.964 6.914 1.00 92.75 197 ASP A CA 1
ATOM 1663 C C . ASP A 1 197 ? -1.364 5.803 6.479 1.00 92.75 197 ASP A C 1
ATOM 1665 O O . ASP A 1 197 ? -1.820 5.024 7.312 1.00 92.75 197 ASP A O 1
ATOM 1669 N N . GLU A 1 198 ? -1.545 5.615 5.174 1.00 96.31 198 GLU A N 1
ATOM 1670 C CA . GLU A 1 198 ? -2.327 4.521 4.593 1.00 96.31 198 GLU A CA 1
ATOM 1671 C C . GLU A 1 198 ? -1.755 3.131 4.911 1.00 96.31 198 GLU A C 1
ATOM 1673 O O . GLU A 1 198 ? -2.502 2.201 5.227 1.00 96.31 198 GLU A O 1
ATOM 1678 N N . VAL A 1 199 ? -0.424 2.999 4.913 1.00 95.19 199 VAL A N 1
ATOM 1679 C CA . VAL A 1 199 ? 0.277 1.765 5.299 1.00 95.19 199 VAL A CA 1
ATOM 1680 C C . VAL A 1 199 ? -0.013 1.383 6.748 1.00 95.19 199 VAL A C 1
ATOM 1682 O O . VAL A 1 199 ? -0.066 0.190 7.040 1.00 95.19 199 VAL A O 1
ATOM 1685 N N . LYS A 1 200 ? -0.247 2.341 7.656 1.00 93.12 200 LYS A N 1
ATOM 1686 C CA . LYS A 1 200 ? -0.597 2.024 9.054 1.00 93.12 200 LYS A CA 1
ATOM 1687 C C . LYS A 1 200 ? -1.925 1.280 9.129 1.00 93.12 200 LYS A C 1
ATOM 1689 O O . LYS A 1 200 ? -2.002 0.254 9.798 1.00 93.12 200 LYS A O 1
ATOM 1694 N N . TYR A 1 201 ? -2.938 1.743 8.397 1.00 93.12 201 TYR A N 1
ATOM 1695 C CA . TYR A 1 201 ? -4.259 1.109 8.380 1.00 93.12 201 TYR A CA 1
ATOM 1696 C C . TYR A 1 201 ? -4.217 -0.275 7.730 1.00 93.12 201 TYR A C 1
ATOM 1698 O O . TYR A 1 201 ? -4.764 -1.236 8.272 1.00 93.12 201 TYR A O 1
ATOM 1706 N N . ILE A 1 202 ? -3.506 -0.404 6.604 1.00 94.00 202 ILE A N 1
ATOM 1707 C CA . ILE A 1 202 ? -3.270 -1.703 5.961 1.00 94.00 202 ILE A CA 1
ATOM 1708 C C . ILE A 1 202 ? -2.519 -2.635 6.918 1.00 94.00 202 ILE A C 1
ATOM 1710 O O . ILE A 1 202 ? -2.873 -3.803 7.045 1.00 94.00 202 ILE A O 1
ATOM 1714 N N . GLY A 1 203 ? -1.511 -2.119 7.622 1.00 92.50 203 GLY A N 1
ATOM 1715 C CA . GLY A 1 203 ? -0.739 -2.858 8.612 1.00 92.50 203 GLY A CA 1
ATOM 1716 C C . GLY A 1 203 ? -1.602 -3.393 9.748 1.00 92.50 203 GLY A C 1
ATOM 1717 O O . GLY A 1 203 ? -1.562 -4.591 10.009 1.00 92.50 203 GLY A O 1
ATOM 1718 N N . MET A 1 204 ? -2.426 -2.543 10.363 1.00 92.50 204 MET A N 1
ATOM 1719 C CA . MET A 1 204 ? -3.369 -2.954 11.410 1.00 92.50 204 MET A CA 1
ATOM 1720 C C . MET A 1 204 ? -4.317 -4.050 10.914 1.00 92.50 204 MET A C 1
ATOM 1722 O O . MET A 1 204 ? -4.540 -5.025 11.624 1.00 92.50 204 MET A O 1
ATOM 1726 N N . TRP A 1 205 ? -4.807 -3.951 9.674 1.00 93.38 205 TRP A N 1
ATOM 1727 C CA . TRP A 1 205 ? -5.648 -4.992 9.080 1.00 93.38 205 TRP A CA 1
ATOM 1728 C C . TRP A 1 205 ? -4.912 -6.318 8.879 1.00 93.38 205 TRP A C 1
ATOM 1730 O O . TRP A 1 205 ? -5.367 -7.360 9.345 1.00 93.38 205 TRP A O 1
ATOM 1740 N N . ILE A 1 206 ? -3.754 -6.280 8.211 1.00 90.31 206 ILE A N 1
ATOM 1741 C CA . ILE A 1 206 ? -2.940 -7.468 7.907 1.00 90.31 206 ILE A CA 1
ATOM 1742 C C . ILE A 1 206 ? -2.581 -8.227 9.188 1.00 90.31 206 ILE A C 1
ATOM 1744 O O . ILE A 1 206 ? -2.533 -9.456 9.187 1.00 90.31 206 ILE A O 1
ATOM 1748 N N . LEU A 1 207 ? -2.331 -7.492 10.269 1.00 89.38 207 LEU A N 1
ATOM 1749 C CA . LEU A 1 207 ? -1.917 -8.031 11.558 1.00 89.38 207 LEU A CA 1
ATOM 1750 C C . LEU A 1 207 ? -3.094 -8.411 12.470 1.00 89.38 207 LEU A C 1
ATOM 1752 O O . LEU A 1 207 ? -2.867 -8.913 13.569 1.00 89.38 207 LEU A O 1
ATOM 1756 N N . GLY A 1 208 ? -4.340 -8.189 12.034 1.00 89.25 208 GLY A N 1
ATOM 1757 C CA . GLY A 1 208 ? -5.537 -8.472 12.828 1.00 89.25 208 GLY A CA 1
ATOM 1758 C C . GLY A 1 208 ? -5.712 -7.554 14.043 1.00 89.25 208 GLY A C 1
ATOM 1759 O O . GLY A 1 208 ? -6.386 -7.932 14.996 1.00 89.25 208 GLY A O 1
ATOM 1760 N N . ASP A 1 209 ? -5.115 -6.360 14.017 1.00 91.88 209 ASP A N 1
ATOM 1761 C CA . ASP A 1 209 ? -5.177 -5.351 15.082 1.00 91.88 209 ASP A CA 1
ATOM 1762 C C . ASP A 1 209 ? -6.274 -4.293 14.842 1.00 91.88 209 ASP A C 1
ATOM 1764 O O . ASP A 1 209 ? -6.213 -3.156 15.319 1.00 91.88 209 ASP A O 1
ATOM 1768 N N . VAL A 1 210 ? -7.312 -4.670 14.096 1.00 94.56 210 VAL A N 1
ATOM 1769 C CA . VAL A 1 210 ? -8.545 -3.883 13.985 1.00 94.56 210 VAL A CA 1
ATOM 1770 C C . VAL A 1 210 ? -9.380 -4.115 15.237 1.00 94.56 210 VAL A C 1
ATOM 1772 O O . VAL A 1 210 ? -9.392 -5.213 15.798 1.00 94.56 210 VAL A O 1
ATOM 1775 N N . LYS A 1 211 ? -10.046 -3.067 15.718 1.00 95.75 211 LYS A N 1
ATOM 1776 C CA . LYS A 1 211 ? -10.707 -3.063 17.022 1.00 95.75 211 LYS A CA 1
ATOM 1777 C C . LYS A 1 211 ? -12.188 -2.739 16.895 1.00 95.75 211 LYS A C 1
ATOM 1779 O O . LYS A 1 211 ? -12.625 -2.034 15.993 1.00 95.75 211 LYS A O 1
ATOM 1784 N N . GLY A 1 212 ? -12.955 -3.207 17.866 1.00 96.31 212 GLY A N 1
ATOM 1785 C CA . GLY A 1 212 ? -14.312 -2.751 18.126 1.00 96.31 212 GLY A CA 1
ATOM 1786 C C . GLY A 1 212 ? -14.534 -2.535 19.611 1.00 96.31 212 GLY A C 1
ATOM 1787 O O . GLY A 1 212 ? -13.729 -2.959 20.446 1.00 96.31 212 GLY A O 1
ATOM 1788 N N . TYR A 1 213 ? -15.628 -1.869 19.956 1.00 96.94 213 TYR A N 1
ATOM 1789 C CA . TYR A 1 213 ? -15.990 -1.609 21.338 1.00 96.94 213 TYR A CA 1
ATOM 1790 C C . TYR A 1 213 ? -17.432 -1.981 21.649 1.00 96.94 213 TYR A C 1
ATOM 1792 O O . TYR A 1 213 ? -18.323 -1.914 20.803 1.00 96.94 213 TYR A O 1
ATOM 1800 N N . VAL A 1 214 ? -17.650 -2.293 22.924 1.00 97.31 214 VAL A N 1
ATOM 1801 C CA . VAL A 1 214 ? -18.966 -2.352 23.555 1.00 97.31 214 VAL A CA 1
ATOM 1802 C C . VAL A 1 214 ? -18.937 -1.425 24.766 1.00 97.31 214 VAL A C 1
ATOM 1804 O O . VAL A 1 214 ? -18.103 -1.573 25.663 1.00 97.31 214 VAL A O 1
ATOM 1807 N N . LEU A 1 215 ? -19.831 -0.443 24.775 1.00 97.44 215 LEU A N 1
ATOM 1808 C CA . LEU A 1 215 ? -20.067 0.455 25.892 1.00 97.44 215 LEU A CA 1
ATOM 1809 C C . LEU A 1 215 ? -21.266 -0.061 26.678 1.00 97.44 215 LEU A C 1
ATOM 1811 O O . LEU A 1 215 ? -22.373 -0.173 26.157 1.00 97.44 215 LEU A O 1
ATOM 1815 N N . GLU A 1 216 ? -21.056 -0.315 27.960 1.00 97.25 216 GLU A N 1
ATOM 1816 C CA . GLU A 1 216 ? -22.090 -0.767 28.878 1.00 97.25 216 GLU A CA 1
ATOM 1817 C C . GLU A 1 216 ? -22.338 0.281 29.962 1.00 97.25 216 GLU A C 1
ATOM 1819 O O . GLU A 1 216 ? -21.437 1.022 30.367 1.00 97.25 216 GLU A O 1
ATOM 1824 N N . LYS A 1 217 ? -23.565 0.316 30.475 1.00 96.00 217 LYS A N 1
ATOM 1825 C CA . LYS A 1 217 ? -23.974 1.138 31.607 1.00 96.00 217 LYS A CA 1
ATOM 1826 C C . LYS A 1 217 ? -24.485 0.253 32.732 1.00 96.00 217 LYS A C 1
ATOM 1828 O O . LYS A 1 217 ? -25.223 -0.700 32.511 1.00 96.00 217 LYS A O 1
ATOM 1833 N N . LYS A 1 218 ? -24.123 0.608 33.957 1.00 94.50 218 LYS A N 1
ATOM 1834 C CA . LYS A 1 218 ? -24.630 -0.028 35.163 1.00 94.50 218 LYS A CA 1
ATOM 1835 C C . LYS A 1 218 ? -26.092 0.358 35.381 1.00 94.50 218 LYS A C 1
ATOM 1837 O O . LYS A 1 218 ? -26.415 1.544 35.518 1.00 94.50 218 LYS A O 1
ATOM 1842 N N . VAL A 1 219 ? -26.959 -0.642 35.449 1.00 92.38 219 VAL A N 1
ATOM 1843 C CA . VAL A 1 219 ? -28.397 -0.499 35.679 1.00 92.38 219 VAL A CA 1
ATOM 1844 C C . VAL A 1 219 ? -28.778 -1.273 36.933 1.00 92.38 219 VAL A C 1
ATOM 1846 O O . VAL A 1 219 ? -28.298 -2.377 37.185 1.00 92.38 219 VAL A O 1
ATOM 1849 N N . LYS A 1 220 ? -29.613 -0.649 37.767 1.00 89.94 220 LYS A N 1
ATOM 1850 C CA . LYS A 1 220 ? -30.159 -1.275 38.971 1.00 89.94 220 LYS A CA 1
ATOM 1851 C C . LYS A 1 220 ? -31.478 -1.940 38.632 1.00 89.94 220 LYS A C 1
ATOM 1853 O O . LYS A 1 220 ? -32.337 -1.304 38.021 1.00 89.94 220 LYS A O 1
ATOM 1858 N N . PHE A 1 221 ? -31.665 -3.163 39.100 1.00 87.06 221 PHE A N 1
ATOM 1859 C CA . PHE A 1 221 ? -32.927 -3.877 38.976 1.00 87.06 221 PHE A CA 1
ATOM 1860 C C . PHE A 1 221 ? -33.354 -4.452 40.325 1.00 87.06 221 PHE A C 1
ATOM 1862 O O . PHE A 1 221 ? -32.551 -4.631 41.239 1.00 87.06 221 PHE A O 1
ATOM 1869 N N . VAL A 1 222 ? -34.649 -4.738 40.445 1.00 85.31 222 VAL A N 1
ATOM 1870 C CA . VAL A 1 222 ? -35.221 -5.416 41.610 1.00 85.31 222 VAL A CA 1
ATOM 1871 C C . VAL 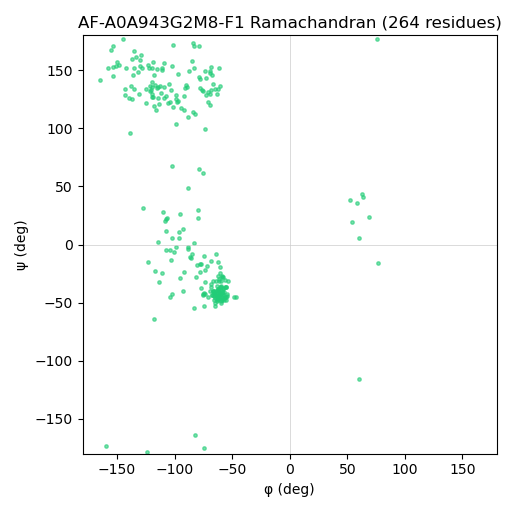A 1 222 ? -35.787 -6.740 41.139 1.00 85.31 222 VAL A C 1
ATOM 1873 O O . VAL A 1 222 ? -36.728 -6.783 40.340 1.00 85.31 222 VAL A O 1
ATOM 1876 N N . LYS A 1 223 ? -35.207 -7.832 41.623 1.00 85.19 223 LYS A N 1
ATOM 1877 C CA . LYS A 1 223 ? -35.671 -9.176 41.317 1.00 85.19 223 LYS A CA 1
ATOM 1878 C C . LYS A 1 223 ? -36.830 -9.528 42.237 1.00 85.19 223 LYS A C 1
ATOM 1880 O O . LYS A 1 223 ? -36.645 -9.706 43.438 1.00 85.19 223 LYS A O 1
ATOM 1885 N N . LYS A 1 224 ? -38.018 -9.657 41.645 1.00 83.81 224 LYS A N 1
ATOM 1886 C CA . LYS A 1 224 ? -39.241 -10.030 42.361 1.00 83.81 224 LYS A CA 1
ATOM 1887 C C . LYS A 1 224 ? -39.456 -11.533 42.347 1.00 83.81 224 LYS A C 1
ATOM 1889 O O . LYS A 1 224 ? -39.473 -12.153 41.279 1.00 83.81 224 LYS A O 1
ATOM 1894 N N . TYR A 1 225 ? -39.663 -12.113 43.523 1.00 82.00 225 TYR A N 1
ATOM 1895 C CA . TYR A 1 225 ? -39.979 -13.530 43.675 1.00 82.00 225 TYR A CA 1
ATOM 1896 C C . TYR A 1 225 ? -41.492 -13.735 43.808 1.00 82.00 225 TYR A C 1
ATOM 1898 O O . TYR A 1 225 ? -42.211 -12.894 44.333 1.00 82.00 225 TYR A O 1
ATOM 1906 N N . LYS A 1 226 ? -42.002 -14.861 43.292 1.00 80.75 226 LYS A N 1
ATOM 1907 C CA . LYS A 1 226 ? -43.430 -15.220 43.421 1.00 80.75 226 LYS A CA 1
ATOM 1908 C C . LYS A 1 226 ? -43.794 -15.772 44.802 1.00 80.75 226 LYS A C 1
ATOM 1910 O O . LYS A 1 226 ? -44.973 -15.889 45.107 1.00 80.75 226 LYS A O 1
ATOM 1915 N N . ASP A 1 227 ? -42.796 -16.181 45.575 1.00 84.44 227 ASP A N 1
ATOM 1916 C CA . ASP A 1 227 ? -42.968 -16.707 46.924 1.00 84.44 227 ASP A CA 1
ATOM 1917 C C . ASP A 1 227 ? -43.047 -15.533 47.906 1.00 84.44 227 ASP A C 1
ATOM 1919 O O . ASP A 1 227 ? -42.063 -14.819 48.079 1.00 84.44 227 ASP A O 1
ATOM 1923 N N . GLU A 1 228 ? -44.208 -15.335 48.535 1.00 73.50 228 GLU A N 1
ATOM 1924 C CA . GLU A 1 228 ? -44.461 -14.236 49.481 1.00 73.50 228 GLU A CA 1
ATOM 1925 C C . GLU A 1 228 ? -43.564 -14.291 50.732 1.00 73.50 228 GLU A C 1
ATOM 1927 O O . GLU A 1 228 ? -43.468 -13.305 51.459 1.00 73.50 228 GLU A O 1
ATOM 1932 N N . SER A 1 229 ? -42.901 -15.425 50.993 1.00 77.31 229 SER A N 1
ATOM 1933 C CA . SER A 1 229 ? -41.956 -15.579 52.106 1.00 77.31 229 SER A CA 1
ATOM 1934 C C . SER A 1 229 ? -40.533 -15.110 51.788 1.00 77.31 229 SER A C 1
ATOM 1936 O O . SER A 1 229 ? -39.695 -15.052 52.691 1.00 77.31 229 SER A O 1
ATOM 1938 N N . ARG A 1 230 ? -40.242 -14.782 50.522 1.00 79.19 230 ARG A N 1
ATOM 1939 C CA . ARG A 1 230 ? -38.919 -14.356 50.063 1.00 79.19 230 ARG A CA 1
ATOM 1940 C C . ARG A 1 230 ? -38.929 -12.870 49.719 1.00 79.19 230 ARG A C 1
ATOM 1942 O O . ARG A 1 230 ? -39.739 -12.424 48.914 1.00 79.19 230 ARG A O 1
ATOM 1949 N N . GLU A 1 231 ? -38.008 -12.123 50.317 1.00 79.06 231 GLU A N 1
ATOM 1950 C CA . GLU A 1 231 ? -37.861 -10.687 50.068 1.00 79.06 231 GLU A CA 1
ATOM 1951 C C . GLU A 1 231 ? -37.342 -10.404 48.647 1.00 79.06 231 GLU A C 1
ATOM 1953 O O . GLU A 1 231 ? -36.611 -11.208 48.058 1.00 79.06 231 GLU A O 1
ATOM 1958 N N . ASP A 1 232 ? -37.744 -9.254 48.100 1.00 82.62 232 ASP A N 1
ATOM 1959 C CA . ASP A 1 232 ? -37.223 -8.728 46.839 1.00 82.62 232 ASP A CA 1
ATOM 1960 C C . ASP A 1 232 ? -35.707 -8.481 46.964 1.00 82.62 232 ASP A C 1
ATOM 1962 O O . ASP A 1 232 ? -35.231 -7.930 47.957 1.00 82.62 232 ASP A O 1
ATOM 1966 N N . GLU A 1 233 ? -34.941 -8.872 45.944 1.00 83.69 233 GLU A N 1
ATOM 1967 C CA . GLU A 1 233 ? -33.482 -8.709 45.926 1.00 83.69 233 GLU A CA 1
ATOM 1968 C C . GLU A 1 233 ? -33.095 -7.561 44.980 1.00 83.69 233 GLU A C 1
ATOM 1970 O O . GLU A 1 233 ? -33.408 -7.598 43.786 1.00 83.69 233 GLU A O 1
ATOM 1975 N N . GLU A 1 234 ? -32.402 -6.543 45.497 1.00 84.12 234 GLU A N 1
ATOM 1976 C CA . GLU A 1 234 ? -31.778 -5.507 44.666 1.00 84.12 234 GLU A CA 1
ATOM 1977 C C . GLU A 1 234 ? -30.505 -6.054 44.007 1.00 84.12 234 GLU A C 1
ATOM 1979 O O . GLU A 1 234 ? -29.663 -6.671 44.662 1.00 84.12 234 GLU A O 1
ATOM 1984 N N . GLY A 1 235 ? -30.361 -5.817 42.704 1.00 84.56 235 GLY A N 1
ATOM 1985 C CA . GLY A 1 235 ? -29.207 -6.229 41.914 1.00 84.56 235 GLY A CA 1
ATOM 1986 C C . GLY A 1 235 ? -28.692 -5.109 41.017 1.00 84.56 235 GLY A C 1
ATOM 1987 O O . GLY A 1 235 ? -29.392 -4.136 40.724 1.00 84.56 235 GLY A O 1
ATOM 1988 N N . GLU A 1 236 ? -27.449 -5.262 40.571 1.00 87.12 236 GLU A N 1
ATOM 1989 C CA . GLU A 1 236 ? -26.837 -4.420 39.545 1.00 87.12 236 GLU A CA 1
ATOM 1990 C C . GLU A 1 236 ? -26.429 -5.305 38.366 1.00 87.12 236 GLU A C 1
ATOM 1992 O O . GLU A 1 236 ? -25.812 -6.354 38.562 1.00 87.12 236 GLU A O 1
ATOM 1997 N N . GLU A 1 237 ? -26.754 -4.878 37.149 1.00 92.44 237 GLU A N 1
ATOM 1998 C CA . GLU A 1 237 ? -26.273 -5.494 35.913 1.00 92.44 237 GLU A CA 1
ATOM 1999 C C . GLU A 1 237 ? -25.688 -4.446 34.965 1.00 92.44 237 GLU A C 1
ATOM 2001 O O . GLU A 1 237 ? -25.872 -3.239 35.141 1.00 92.44 237 GLU A O 1
ATOM 2006 N N . TRP A 1 238 ? -24.919 -4.917 33.988 1.00 93.25 238 TRP A N 1
ATOM 2007 C CA . TRP A 1 238 ? -24.364 -4.088 32.927 1.00 93.25 238 TRP A CA 1
ATOM 2008 C C . TRP A 1 238 ? -25.214 -4.283 31.676 1.00 93.25 238 TRP A C 1
ATOM 2010 O O . TRP A 1 238 ? -25.290 -5.398 31.165 1.00 93.25 238 TRP A O 1
ATOM 2020 N N . GLU A 1 239 ? -25.832 -3.212 31.189 1.00 94.25 239 GLU A N 1
ATOM 2021 C CA . GLU A 1 239 ? -26.574 -3.209 29.928 1.00 94.25 239 GLU A CA 1
ATOM 2022 C C . GLU A 1 239 ? -25.745 -2.528 28.838 1.00 94.25 239 GLU A C 1
ATOM 2024 O O . GLU A 1 239 ? -25.203 -1.443 29.057 1.00 94.25 239 GLU A O 1
ATOM 2029 N N . GLU A 1 240 ? -25.651 -3.148 27.662 1.00 95.50 240 GLU A N 1
ATOM 2030 C CA . GLU A 1 240 ? -25.053 -2.528 26.478 1.00 95.50 240 GLU A CA 1
ATOM 2031 C C . GLU A 1 240 ? -25.868 -1.298 26.056 1.00 95.50 240 GLU A C 1
ATOM 2033 O O . GLU A 1 240 ? -27.089 -1.360 25.914 1.00 95.50 240 GLU A O 1
ATOM 2038 N N . VAL A 1 241 ? -25.182 -0.172 25.860 1.00 95.62 241 VAL A N 1
ATOM 2039 C CA . VAL A 1 241 ? -25.788 1.097 25.433 1.00 95.62 241 VAL A CA 1
ATOM 2040 C C . VAL A 1 241 ? -25.276 1.583 24.080 1.00 95.62 241 VAL A C 1
ATOM 2042 O O . VAL A 1 241 ? -25.963 2.379 23.443 1.00 95.62 241 VAL A O 1
ATOM 2045 N N . ASP A 1 242 ? -24.093 1.143 23.652 1.00 96.50 242 ASP A N 1
ATOM 2046 C CA . ASP A 1 242 ? -23.556 1.399 22.314 1.00 96.50 242 ASP A CA 1
ATOM 2047 C C . ASP A 1 242 ? -22.492 0.354 21.960 1.00 96.50 242 ASP A C 1
ATOM 2049 O O . ASP A 1 242 ? -21.799 -0.153 22.844 1.00 96.50 242 ASP A O 1
ATOM 2053 N N . SER A 1 243 ? -22.320 0.074 20.675 1.00 95.31 243 SER A N 1
ATOM 2054 C CA . SER A 1 243 ? -21.234 -0.762 20.168 1.00 95.31 243 SER A CA 1
ATOM 2055 C C . SER A 1 243 ? -20.903 -0.393 18.726 1.00 95.31 243 SER A C 1
ATOM 2057 O O . SER A 1 243 ? -21.772 0.001 17.948 1.00 95.31 243 SER A O 1
ATOM 2059 N N . CYS A 1 244 ? -19.624 -0.479 18.368 1.00 95.38 244 CYS A N 1
ATOM 2060 C CA . CYS A 1 244 ? -19.165 -0.237 17.003 1.00 95.38 244 CYS A CA 1
ATOM 2061 C C . CYS A 1 244 ? -17.863 -0.997 16.734 1.00 95.38 244 CYS A C 1
ATOM 2063 O O . CYS A 1 244 ? -17.092 -1.272 17.652 1.00 95.38 244 CYS A O 1
ATOM 2065 N N . TRP A 1 245 ? -17.640 -1.323 15.467 1.00 94.69 245 TRP A N 1
ATOM 2066 C CA . TRP A 1 245 ? -16.559 -2.169 14.955 1.00 94.69 245 TRP A CA 1
ATOM 2067 C C . TRP A 1 245 ? -15.751 -1.400 13.889 1.00 94.69 245 TRP A C 1
ATOM 2069 O O . TRP A 1 245 ? -16.058 -0.229 13.652 1.00 94.69 245 TRP A O 1
ATOM 2079 N N . ASP A 1 246 ? -14.737 -2.023 13.279 1.00 92.56 246 ASP A N 1
ATOM 2080 C CA . ASP A 1 246 ? -13.883 -1.437 12.227 1.00 92.56 246 ASP A CA 1
ATOM 2081 C C . ASP A 1 246 ? -13.025 -0.208 12.633 1.00 92.56 246 ASP A C 1
ATOM 2083 O O . ASP A 1 246 ? -12.858 0.742 11.863 1.00 92.56 246 ASP A O 1
ATOM 2087 N N . TYR A 1 247 ? -12.427 -0.207 13.831 1.00 94.06 247 TYR A N 1
ATOM 2088 C CA . TYR A 1 247 ? -11.476 0.834 14.256 1.00 94.06 247 TYR A CA 1
ATOM 2089 C C . TYR A 1 247 ? -10.014 0.448 13.989 1.00 94.06 247 TYR A C 1
ATOM 2091 O O . TYR A 1 247 ? -9.481 -0.481 14.596 1.00 94.06 247 TYR A O 1
ATOM 2099 N N . TYR A 1 248 ? -9.340 1.224 13.134 1.00 93.44 248 TYR A N 1
ATOM 2100 C CA . TYR A 1 248 ? -7.926 1.069 12.757 1.00 93.44 248 TYR A CA 1
ATOM 2101 C C . TYR A 1 248 ? -7.076 2.101 13.501 1.00 93.44 248 TYR A C 1
ATOM 2103 O O . TYR A 1 248 ? -6.569 3.062 12.919 1.00 93.44 248 TYR A O 1
ATOM 2111 N N . MET A 1 249 ? -6.994 1.940 14.817 1.00 94.50 249 MET A N 1
ATOM 2112 C CA . MET A 1 249 ? -6.234 2.826 15.696 1.00 94.50 249 MET A CA 1
ATOM 2113 C C . MET A 1 249 ? -5.781 2.090 16.952 1.00 94.50 249 MET A C 1
ATOM 2115 O O . MET A 1 249 ? -6.205 0.960 17.218 1.00 94.50 249 MET A O 1
ATOM 2119 N N . GLU A 1 250 ? -4.930 2.730 17.745 1.00 94.25 250 GLU A N 1
ATOM 2120 C CA . GLU A 1 250 ? -4.465 2.156 19.003 1.00 94.25 250 GLU A CA 1
ATOM 2121 C C . GLU A 1 250 ? -5.587 2.077 20.047 1.00 94.25 250 GLU A C 1
ATOM 2123 O O . GLU A 1 250 ? -6.532 2.868 20.058 1.00 94.25 250 GLU A O 1
ATOM 2128 N N . THR A 1 251 ? -5.472 1.114 20.964 1.00 95.00 251 THR A N 1
ATOM 2129 C CA . THR A 1 251 ? -6.502 0.856 21.988 1.00 95.00 251 THR A CA 1
ATOM 2130 C C . THR A 1 251 ? -6.783 2.086 22.854 1.00 95.00 251 THR A C 1
ATOM 2132 O O . THR A 1 251 ? -7.943 2.392 23.134 1.00 95.00 251 THR A O 1
ATOM 2135 N N . ASP A 1 252 ? -5.735 2.802 23.266 1.00 95.75 252 ASP A N 1
ATOM 2136 C CA . ASP A 1 252 ? -5.870 3.985 24.119 1.00 95.75 252 ASP A CA 1
ATOM 2137 C C . ASP A 1 252 ? -6.527 5.151 23.367 1.00 95.75 252 ASP A C 1
ATOM 2139 O O . ASP A 1 252 ? -7.410 5.813 23.914 1.00 95.75 252 ASP A O 1
ATOM 2143 N N . GLU A 1 253 ? -6.177 5.345 22.092 1.00 96.12 253 GLU A N 1
ATOM 2144 C CA . GLU A 1 253 ? -6.790 6.367 21.237 1.00 96.12 253 GLU A CA 1
ATOM 2145 C C . GLU A 1 253 ? -8.292 6.093 21.042 1.00 96.12 253 GLU A C 1
ATOM 2147 O O . GLU A 1 253 ? -9.112 7.007 21.157 1.00 96.12 253 GLU A O 1
ATOM 2152 N N . LEU A 1 254 ? -8.675 4.826 20.833 1.00 96.94 254 LEU A N 1
ATOM 2153 C CA . LEU A 1 254 ? -10.079 4.421 20.723 1.00 96.94 254 LEU A CA 1
ATOM 2154 C C . LEU A 1 254 ? -10.850 4.691 22.024 1.00 96.94 254 LEU A C 1
ATOM 2156 O O . LEU A 1 254 ? -11.966 5.210 22.000 1.00 96.94 254 LEU A O 1
ATOM 2160 N N . ILE A 1 255 ? -10.260 4.378 23.180 1.00 96.56 255 ILE A N 1
ATOM 2161 C CA . ILE A 1 255 ? -10.871 4.674 24.482 1.00 96.56 255 ILE A CA 1
ATOM 2162 C C . ILE A 1 255 ? -11.095 6.181 24.645 1.00 96.56 255 ILE A C 1
ATOM 2164 O O . ILE A 1 255 ? -12.176 6.592 25.077 1.00 96.56 255 ILE A O 1
ATOM 2168 N N . GLU A 1 256 ? -10.109 7.011 24.304 1.00 96.38 256 GLU A N 1
ATOM 2169 C CA . GLU A 1 256 ? -10.241 8.470 24.351 1.00 96.38 256 GLU A CA 1
ATOM 2170 C C . GLU A 1 256 ? -11.357 8.980 23.431 1.00 96.38 256 GLU A C 1
ATOM 2172 O O . GLU A 1 256 ? -12.164 9.822 23.846 1.00 96.38 256 GLU A O 1
ATOM 2177 N N . GLU A 1 257 ? -11.460 8.440 22.215 1.00 96.31 257 GLU A N 1
ATOM 2178 C CA .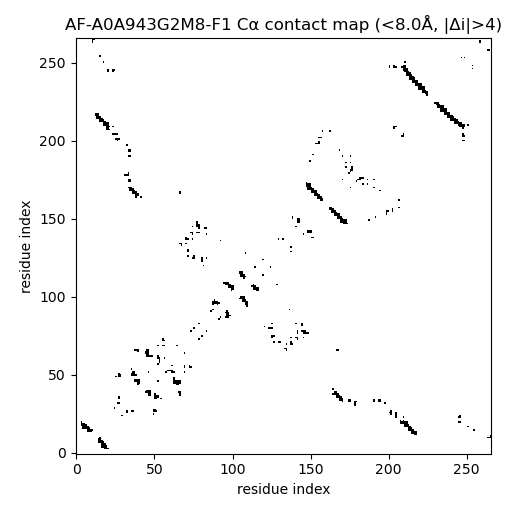 GLU A 1 257 ? -12.523 8.785 21.273 1.00 96.31 257 GLU A CA 1
ATOM 2179 C C . GLU A 1 257 ? -13.910 8.418 21.820 1.00 96.31 257 GLU A C 1
ATOM 2181 O O . GLU A 1 257 ? -14.820 9.254 21.793 1.00 96.31 257 GLU A O 1
ATOM 2186 N N . ILE A 1 258 ? -14.069 7.223 22.400 1.00 96.12 258 ILE A N 1
ATOM 2187 C CA . ILE A 1 258 ? -15.322 6.777 23.029 1.00 96.12 258 ILE A CA 1
ATOM 2188 C C . ILE A 1 258 ? -15.680 7.691 24.205 1.00 96.12 258 ILE A C 1
ATOM 2190 O O . ILE A 1 258 ? -16.813 8.177 24.296 1.00 96.12 258 ILE A O 1
ATOM 2194 N N . MET A 1 259 ? -14.725 7.984 25.095 1.00 95.44 259 MET A N 1
ATOM 2195 C CA . MET A 1 259 ? -14.963 8.888 26.226 1.00 95.44 259 MET A CA 1
ATOM 2196 C C . MET A 1 259 ? -15.433 10.265 25.745 1.00 95.44 259 MET A C 1
ATOM 2198 O O . MET A 1 259 ? -16.406 10.808 26.275 1.00 95.44 259 MET A O 1
ATOM 2202 N N . LYS A 1 260 ? -14.799 10.804 24.699 1.00 95.44 260 LYS A N 1
ATOM 2203 C CA . LYS A 1 260 ? -15.166 12.088 24.095 1.00 95.44 260 LYS A CA 1
ATOM 2204 C C . LYS A 1 260 ? -16.549 12.046 23.441 1.00 95.44 260 LYS A C 1
ATOM 2206 O O . LYS A 1 260 ? -17.363 12.930 23.704 1.00 95.44 260 LYS A O 1
ATOM 2211 N N . LYS A 1 261 ? -16.842 11.024 22.630 1.00 95.00 261 LYS A N 1
ATOM 2212 C CA . LYS A 1 261 ? -18.129 10.835 21.933 1.00 95.00 261 LYS A CA 1
ATOM 2213 C C . LYS A 1 261 ? -19.299 10.747 22.917 1.00 95.00 261 LYS A C 1
ATOM 2215 O O . LYS A 1 261 ? -20.344 11.355 22.688 1.00 95.00 261 LYS A O 1
ATOM 2220 N N . HIS A 1 262 ? -19.111 10.046 24.036 1.00 93.94 262 HIS A N 1
ATOM 2221 C CA . HIS A 1 262 ? -20.151 9.821 25.045 1.00 93.94 262 HIS A CA 1
ATOM 2222 C C . HIS A 1 262 ? -20.107 10.805 26.227 1.00 93.94 262 HIS A C 1
ATOM 2224 O O . HIS A 1 262 ? -20.900 10.672 27.160 1.00 93.94 262 HIS A O 1
ATOM 2230 N N . ASN A 1 263 ? -19.239 11.825 26.182 1.00 93.88 263 ASN A N 1
ATOM 2231 C CA . ASN A 1 263 ? -19.042 12.815 27.251 1.00 93.88 263 ASN A CA 1
ATOM 2232 C C . ASN A 1 263 ? -18.774 12.184 28.632 1.00 93.88 263 ASN A C 1
ATOM 2234 O O . ASN A 1 263 ? -19.259 12.671 29.660 1.00 93.88 263 ASN A O 1
ATOM 2238 N N . LEU A 1 264 ? -18.011 11.093 28.653 1.00 91.44 264 LEU A N 1
ATOM 2239 C CA . LEU A 1 264 ? -17.580 10.434 29.880 1.00 91.44 264 LEU A CA 1
ATOM 2240 C C . LEU A 1 264 ? -16.413 11.226 30.481 1.00 91.44 264 LEU A C 1
ATOM 2242 O O . LEU A 1 264 ? -15.509 11.654 29.766 1.00 91.44 264 LEU A O 1
ATOM 2246 N N . LYS A 1 265 ? -16.454 11.454 31.794 1.00 82.81 265 LYS A N 1
ATOM 2247 C CA . LYS A 1 265 ? -15.385 12.125 32.544 1.00 82.81 265 LYS A CA 1
ATOM 2248 C C . LYS A 1 265 ? -14.741 11.112 33.476 1.00 82.81 265 LYS A C 1
ATOM 2250 O O . LYS A 1 265 ? -15.478 10.347 34.098 1.00 82.81 265 LYS A O 1
ATOM 2255 N N . GLU A 1 266 ? -13.411 11.130 33.541 1.00 69.44 266 GLU A N 1
ATOM 2256 C CA . GLU A 1 266 ? -12.640 10.365 34.531 1.00 69.44 266 GLU A CA 1
ATOM 2257 C C . GLU A 1 266 ? -12.996 10.755 35.971 1.00 69.44 266 GLU A C 1
ATOM 2259 O O . GLU A 1 266 ? -13.287 11.953 36.218 1.00 69.44 266 GLU A O 1
#

Mean predicted aligned error: 6.65 Å

Secondary structure (DSSP, 8-state):
-GGGEEEEEEETTEEEEEEE-SSPPPHHHHS--SSEEEEEETTEEEE-TTSTTHHHH-TT--S-S-HHHHHHHHHHHHS-HHHHHHHHHTT-STT---EEETTTTEEEETTTEEE-HHHHHHS--HHHHHTT--HHHHHHHHHHH-SSEEEEEEEEE-SSTT-EEEEEEEEEHHHHHHHT-S--SSHHHHHHHHHHHHHHHHHHHHTT--EEEEEEEEEEEEE--S-TTS--EEEEEEEEEEEEEEE-S-HHHHHHHHHHHTT---

Radius of gyration: 27.98 Å; Cα contacts (8 Å, |Δi|>4): 424; chains: 1; bounding box: 79×40×88 Å

Sequence (266 aa):
MEDRLITTKEVGNYRIKIYYDTDSICPCESWDMAACFLWECIYLPRLQDVCDWREVFGKYGDSRHSLIDALHKLISEYVKWKDLLNYFKKGKIDGYRLRYDNHDKMWYYKEIFSISPSDLYTYDYTYEFIEDLGCEELIQILSDLGKDIFVKEWSTTGYSQEDYVKGIAFCTKERYTKMVSNNTSDWKTQIDKLIDDEVKYIGMWILGDVKGYVLEKKVKFVKKYKDESREDEEGEEWEEVDSCWDYYMETDELIEEIMKKHNLKE

Nearest PDB structures (foldseek):
  7qhs-assembly1_4  TM=3.908E-01  e=2.681E+00  Saccharomyces cerevisiae
  8b9a-assembly1_4  TM=4.353E-01  e=8.994E+00  Saccharomyces cerevisiae
  6raz-assembly1_4  TM=3.559E-01  e=7.142E+00  Drosophila melanogaster